Protein AF-A0A0J8B276-F1 (afdb_monomer_lite)

InterPro domains:
  IPR012977 SDA1, N-terminal [PF08158] (19-202)
  IPR027312 Sda1 [PTHR12730] (21-207)

Foldseek 3Di:
DVVVVVVVVVVVVVVVVVVVVVVVPDPDDDPCVVVVVVVVVVVVVVVVVVVVVVVVPPPPPCDVLNVDPDLQVVLVVLVVCLVVDPDDPVVSLVSLQSSLQNCQNVVYDDLVNLVVLLVQCAPPHPPNLSSLVSVLSNAAQPDDLVSCLVSLVSLCVRQVDPPHDPVSVLSSLLSSVSNCVHPVVN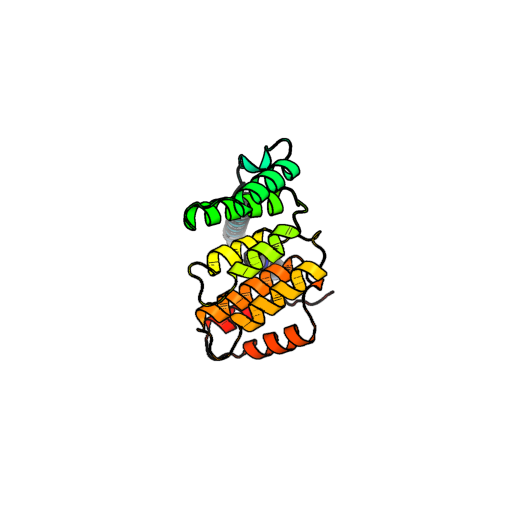DDPVNVVVLLVQCPPPDPSSNVSNVPDPDPDDD

Sequence (219 aa):
ADEEGGEKLGQSIRMAMKMIRENACGANVSSKKKKRERAIERAKEKLKKAEKKQELGPKIEQGPISMIYDPQTFAERLFSKLRTTKEAFSVRQLMMNVISRLVNEHCLFLLNLYPFLQRYLQAHVKNVTTIMSFLVQSCHSKIPPDVLEPIVKAIADQFVNDRSRPEAMAVGINSIRAICARQPLCMNATLLHDLSQYKDHRDKSVRAYLVSQTPISNV

pLDDT: mean 77.57, std 17.82, range [30.45, 95.38]

Radius of gyration: 24.46 Å; chains: 1; bounding box: 32×48×73 Å

Secondary structure (DSSP, 8-state):
-HHHHHHHHHHHHHHHHHHHHHGGGSS--TTTHHHHHHHHHHHHHHHHHHHHHHHTS------GGGG-S-HHHHHHHHHHHHHH--S-HHHHHHHHHHHHHHHHHHT---TTHHHHHHTT--TTSTTHHHHHHHHHHH--TTS-HHHHHHHHHHHHHHHSSTTS-HHHHHHHHHHHHHHHTT-GGG--HHHHHHHHHGGG-SSHHHHHHHH--------

Organism: Beta vulgaris subsp. vulgaris (NCBI:txid3555)

Structure (mmCIF, N/CA/C/O backbone):
data_AF-A0A0J8B276-F1
#
_entry.id   AF-A0A0J8B276-F1
#
loop_
_atom_site.group_PDB
_atom_site.id
_atom_site.type_symbol
_atom_site.label_atom_id
_atom_site.label_alt_id
_atom_site.label_comp_id
_atom_site.label_asym_id
_atom_site.label_entity_id
_atom_site.label_seq_id
_atom_site.pdbx_PDB_ins_code
_atom_site.Cartn_x
_atom_site.Cartn_y
_atom_site.Cartn_z
_atom_site.occupancy
_atom_site.B_iso_or_equiv
_atom_site.auth_seq_id
_atom_site.auth_comp_id
_atom_site.auth_asym_id
_atom_site.auth_atom_id
_atom_site.pdbx_PDB_model_num
ATOM 1 N N . ALA A 1 1 ? -1.269 -7.792 18.242 1.00 39.03 1 ALA A N 1
ATOM 2 C CA . ALA A 1 1 ? -0.635 -8.732 19.192 1.00 39.03 1 ALA A CA 1
ATOM 3 C C . ALA A 1 1 ? -1.084 -8.491 20.637 1.00 39.03 1 ALA A C 1
ATOM 5 O O . ALA A 1 1 ? -0.947 -9.396 21.449 1.00 39.03 1 ALA A O 1
ATOM 6 N N . ASP A 1 2 ? -1.662 -7.325 20.954 1.00 35.56 2 ASP A N 1
ATOM 7 C CA . ASP A 1 2 ? -1.991 -6.950 22.336 1.00 35.56 2 ASP A CA 1
ATOM 8 C C . ASP A 1 2 ? -3.420 -7.328 22.784 1.00 35.56 2 ASP A C 1
ATOM 10 O O . ASP A 1 2 ? -3.666 -7.449 23.982 1.00 35.56 2 ASP A O 1
ATOM 14 N N . GLU A 1 3 ? -4.345 -7.609 21.856 1.00 37.84 3 GLU A N 1
ATOM 15 C CA . GLU A 1 3 ? -5.717 -8.042 22.193 1.00 37.84 3 GLU A CA 1
ATOM 16 C C . GLU A 1 3 ? -5.796 -9.515 22.635 1.00 37.84 3 GLU A C 1
ATOM 18 O O . GLU A 1 3 ? -6.404 -9.811 23.662 1.00 37.84 3 GLU A O 1
ATOM 23 N N . GLU A 1 4 ? -5.078 -10.432 21.971 1.00 37.47 4 GLU A N 1
ATOM 24 C CA . GLU A 1 4 ? -4.977 -11.834 22.424 1.00 37.47 4 GLU A CA 1
ATOM 25 C C . GLU A 1 4 ? -4.283 -11.959 23.790 1.00 37.47 4 GLU A C 1
ATOM 27 O O . GLU A 1 4 ? -4.584 -12.862 24.575 1.00 37.47 4 GLU A O 1
ATOM 32 N N . GLY A 1 5 ? -3.346 -11.053 24.090 1.00 37.50 5 GLY A N 1
ATOM 33 C CA . GLY A 1 5 ? -2.715 -10.959 25.405 1.00 37.50 5 GLY A CA 1
ATOM 34 C C . GLY A 1 5 ? -3.715 -10.544 26.487 1.00 37.50 5 GLY A C 1
ATOM 35 O O . GLY A 1 5 ? -3.685 -11.098 27.586 1.00 37.50 5 GLY A O 1
ATOM 36 N N . GLY A 1 6 ? -4.633 -9.630 26.156 1.00 38.91 6 GLY A N 1
ATOM 37 C CA . GLY A 1 6 ? -5.720 -9.180 27.027 1.00 38.91 6 GLY A CA 1
ATOM 38 C C . GLY A 1 6 ? -6.761 -10.266 27.303 1.00 38.91 6 GLY A C 1
ATOM 39 O O . GLY A 1 6 ? -7.127 -10.480 28.459 1.00 38.91 6 GLY A O 1
ATOM 40 N N . GLU A 1 7 ? -7.179 -11.019 26.282 1.00 44.97 7 GLU A N 1
ATOM 41 C CA . GLU A 1 7 ? -8.128 -12.129 26.452 1.00 44.97 7 GLU A CA 1
ATOM 42 C C . GLU A 1 7 ? -7.526 -13.306 27.225 1.00 44.97 7 GLU A C 1
ATOM 44 O O . GLU A 1 7 ? -8.165 -13.828 28.144 1.00 44.97 7 GLU A O 1
ATOM 49 N N . LYS A 1 8 ? -6.273 -13.689 26.937 1.00 45.97 8 LYS A N 1
ATOM 50 C CA . LYS A 1 8 ? -5.562 -14.737 27.694 1.00 45.97 8 LYS A CA 1
ATOM 51 C C . LYS A 1 8 ? -5.338 -14.328 29.150 1.00 45.97 8 LYS A C 1
ATOM 53 O O . LYS A 1 8 ? -5.489 -15.152 30.056 1.00 45.97 8 LYS A O 1
ATOM 58 N N . LEU A 1 9 ? -5.034 -13.053 29.400 1.00 44.31 9 LEU A N 1
ATOM 59 C CA . LEU A 1 9 ? -4.916 -12.508 30.751 1.00 44.31 9 LEU A CA 1
ATOM 60 C C . LEU A 1 9 ? -6.278 -12.505 31.466 1.00 44.31 9 LEU A C 1
ATOM 62 O O . LEU A 1 9 ? -6.363 -12.947 32.611 1.00 44.31 9 LEU A O 1
ATOM 66 N N . GLY A 1 10 ? -7.354 -12.103 30.784 1.00 50.53 10 GLY A N 1
ATOM 67 C CA . GLY A 1 10 ? -8.723 -12.112 31.307 1.00 50.53 10 GLY A CA 1
ATOM 68 C C . GLY A 1 10 ? -9.247 -13.515 31.635 1.00 50.53 10 GLY A C 1
ATOM 69 O O . GLY A 1 10 ? -9.867 -13.716 32.684 1.00 50.53 10 GLY A O 1
ATOM 70 N N . GLN A 1 11 ? -8.946 -14.511 30.796 1.00 53.59 11 GLN A N 1
ATOM 71 C CA . GLN A 1 11 ? -9.268 -15.920 31.047 1.00 53.59 11 GLN A CA 1
ATOM 72 C C . GLN A 1 11 ? -8.475 -16.483 32.233 1.00 53.59 11 GLN A C 1
ATOM 74 O O . GLN A 1 11 ? -9.053 -17.139 33.103 1.00 53.59 11 GLN A O 1
ATOM 79 N N . SER A 1 12 ? -7.182 -16.159 32.328 1.00 51.91 12 SER A N 1
ATOM 80 C CA . SER A 1 12 ? -6.324 -16.556 33.452 1.00 51.91 12 SER A CA 1
ATOM 81 C C . SER A 1 12 ? -6.794 -15.942 34.780 1.00 51.91 12 SER A C 1
ATOM 83 O O . SER A 1 12 ? -6.849 -16.615 35.811 1.00 51.91 12 SER A O 1
ATOM 85 N N . ILE A 1 13 ? -7.259 -14.688 34.755 1.00 56.97 13 ILE A N 1
ATOM 86 C CA . ILE A 1 13 ? -7.834 -14.002 35.920 1.00 56.97 13 ILE A CA 1
ATOM 87 C C . ILE A 1 13 ? -9.184 -14.607 36.326 1.00 56.97 13 ILE A C 1
ATOM 89 O O . ILE A 1 13 ? -9.424 -14.799 37.520 1.00 56.97 13 ILE A O 1
ATOM 93 N N . ARG A 1 14 ? -10.056 -14.961 35.368 1.00 59.00 14 ARG A N 1
ATOM 94 C CA . ARG A 1 14 ? -11.319 -15.667 35.659 1.00 59.00 14 ARG A CA 1
ATOM 95 C C . ARG A 1 14 ? -11.073 -17.046 36.263 1.00 59.00 14 ARG A C 1
ATOM 97 O O . ARG A 1 14 ? -11.740 -17.392 37.237 1.00 59.00 14 ARG A O 1
ATOM 104 N N . MET A 1 15 ? -10.107 -17.807 35.743 1.00 58.62 15 MET A N 1
ATOM 105 C CA . MET A 1 15 ? -9.702 -19.093 36.325 1.00 58.62 15 MET A CA 1
ATOM 106 C C . MET A 1 15 ? -9.150 -18.927 37.742 1.00 58.62 15 MET A C 1
ATOM 108 O O . MET A 1 15 ? -9.563 -19.654 38.643 1.00 58.62 15 MET A O 1
ATOM 112 N N . ALA A 1 16 ? -8.289 -17.933 37.974 1.00 59.34 16 ALA A N 1
ATOM 113 C CA . ALA A 1 16 ? -7.758 -17.644 39.303 1.00 59.34 16 ALA A CA 1
ATOM 114 C C . ALA A 1 16 ? -8.868 -17.238 40.292 1.00 59.34 16 ALA A C 1
ATOM 116 O O . ALA A 1 16 ? -8.883 -17.706 41.430 1.00 59.34 16 ALA A O 1
ATOM 117 N N . MET A 1 17 ? -9.842 -16.425 39.864 1.00 57.00 17 MET A N 1
ATOM 118 C CA . MET A 1 17 ? -11.016 -16.081 40.679 1.00 57.00 17 MET A CA 1
ATOM 119 C C . MET A 1 17 ? -11.907 -17.295 40.967 1.00 57.00 17 MET A C 1
ATOM 121 O O . MET A 1 17 ? -12.408 -17.419 42.085 1.00 57.00 17 MET A O 1
ATOM 125 N N . LYS A 1 18 ? -12.075 -18.204 39.998 1.00 62.09 18 LYS A N 1
ATOM 126 C CA . LYS A 1 18 ? -12.837 -19.450 40.158 1.00 62.09 18 LYS A CA 1
ATOM 127 C C . LYS A 1 18 ? -12.164 -20.394 41.162 1.00 62.09 18 LYS A C 1
ATOM 129 O O . LYS A 1 18 ? -12.823 -20.806 42.110 1.00 62.09 18 LYS A O 1
ATOM 134 N N . MET A 1 19 ? -10.849 -20.604 41.064 1.00 57.66 19 MET A N 1
ATOM 135 C CA . MET A 1 19 ? -10.081 -21.402 42.036 1.00 57.66 19 MET A CA 1
ATOM 136 C C . MET A 1 19 ? -10.108 -20.811 43.452 1.00 57.66 19 MET A C 1
ATOM 138 O O . MET A 1 19 ? -10.175 -21.538 44.442 1.00 57.66 19 MET A O 1
ATOM 142 N N . ILE A 1 20 ? -10.075 -19.480 43.580 1.00 59.09 20 ILE A N 1
ATOM 143 C CA . ILE A 1 20 ? -10.194 -18.803 44.882 1.00 59.09 20 ILE A CA 1
ATOM 144 C C . ILE A 1 20 ? -11.587 -19.016 45.495 1.00 59.09 20 ILE A C 1
ATOM 146 O O . ILE A 1 20 ? -11.704 -19.093 46.722 1.00 59.09 20 ILE A O 1
ATOM 150 N N . ARG A 1 21 ? -12.626 -19.107 44.655 1.00 53.75 21 ARG A N 1
ATOM 151 C CA . ARG A 1 21 ? -14.012 -19.364 45.061 1.00 53.75 21 ARG A CA 1
ATOM 152 C C . ARG A 1 21 ? -14.222 -20.823 45.468 1.00 53.75 21 ARG A C 1
ATOM 154 O O . ARG A 1 21 ? -14.838 -21.066 46.495 1.00 53.75 21 ARG A O 1
ATOM 161 N N . GLU A 1 22 ? -13.657 -21.765 44.719 1.00 53.38 22 GLU A N 1
ATOM 162 C CA . GLU A 1 22 ? -13.730 -23.207 45.003 1.00 53.38 22 GLU A CA 1
ATOM 163 C C . GLU A 1 22 ? -12.979 -23.569 46.297 1.00 53.38 22 GLU A C 1
ATOM 165 O O . GLU A 1 22 ? -13.506 -24.279 47.151 1.00 53.38 22 GLU A O 1
ATOM 170 N N . ASN A 1 23 ? -11.818 -22.955 46.543 1.00 52.88 23 ASN A N 1
ATOM 171 C CA . ASN A 1 23 ?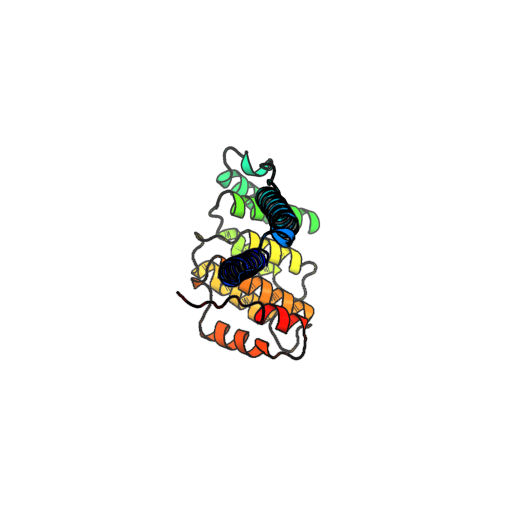 -11.067 -23.129 47.793 1.00 52.88 23 ASN A CA 1
ATOM 172 C C . ASN A 1 23 ? -11.677 -22.402 49.012 1.00 52.88 23 ASN A C 1
ATOM 174 O O . ASN A 1 23 ? -11.105 -22.451 50.103 1.00 52.88 23 ASN A O 1
ATOM 178 N N . ALA A 1 24 ? -12.813 -21.707 48.864 1.00 50.56 24 ALA A N 1
ATOM 179 C CA . ALA A 1 24 ? -13.527 -21.076 49.977 1.00 50.56 24 ALA A CA 1
ATOM 180 C C . ALA A 1 24 ? -14.448 -22.046 50.746 1.00 50.56 24 ALA A C 1
ATOM 182 O O . ALA A 1 24 ? -14.869 -21.704 51.848 1.00 50.56 24 ALA A O 1
ATOM 183 N N . CYS A 1 25 ? -14.709 -23.247 50.215 1.00 47.38 25 CYS A N 1
ATOM 184 C CA . CYS A 1 25 ? -15.529 -24.278 50.868 1.00 47.38 25 CYS A CA 1
ATOM 185 C C . CYS A 1 25 ? -14.743 -25.216 51.811 1.00 47.38 25 CYS A C 1
ATOM 187 O O . CYS A 1 25 ? -15.338 -26.102 52.416 1.00 47.38 25 CYS A O 1
ATOM 189 N N . GLY A 1 26 ? -13.426 -25.027 51.975 1.00 43.22 26 GLY A N 1
ATOM 190 C CA . GLY A 1 26 ? -12.587 -25.802 52.901 1.00 43.22 26 GLY A CA 1
ATOM 191 C C . GLY A 1 26 ? -12.382 -25.094 54.247 1.00 43.22 26 GLY A C 1
ATOM 192 O O . GLY A 1 26 ? -11.860 -23.981 54.306 1.00 43.22 26 GLY A O 1
ATOM 193 N N . ALA A 1 27 ? -12.771 -25.755 55.334 1.00 47.25 27 ALA A N 1
ATOM 194 C CA . ALA A 1 27 ? -13.028 -25.221 56.674 1.00 47.25 27 ALA A CA 1
ATOM 195 C C . ALA A 1 27 ? -11.821 -24.715 57.516 1.00 47.25 27 ALA A C 1
ATOM 197 O O . ALA A 1 27 ? -11.756 -25.015 58.698 1.00 47.25 27 ALA A O 1
ATOM 198 N N . ASN A 1 28 ? -10.878 -23.917 56.983 1.00 49.69 28 ASN A N 1
ATOM 199 C CA . ASN A 1 28 ? -9.765 -23.338 57.779 1.00 49.69 28 ASN A CA 1
ATOM 200 C C . ASN A 1 28 ? -9.333 -21.920 57.317 1.00 49.69 28 ASN A C 1
ATOM 202 O O . ASN A 1 28 ? -8.229 -21.712 56.806 1.00 49.69 28 ASN A O 1
ATOM 206 N N . VAL A 1 29 ? -10.216 -20.919 57.466 1.00 52.16 29 VAL A N 1
ATOM 207 C CA . VAL A 1 29 ? -10.155 -19.644 56.705 1.00 52.16 29 VAL A CA 1
ATOM 208 C C . VAL A 1 29 ? -9.704 -18.398 57.505 1.00 52.16 29 VAL A C 1
ATOM 210 O O . VAL A 1 29 ? -9.556 -17.331 56.914 1.00 52.16 29 VAL A O 1
ATOM 213 N N . SER A 1 30 ? -9.412 -18.453 58.811 1.00 48.06 30 SER A N 1
ATOM 214 C CA . SER A 1 30 ? -9.169 -17.204 59.574 1.00 48.06 30 SER A CA 1
ATOM 215 C C . SER A 1 30 ? -7.785 -16.562 59.336 1.00 48.06 30 SER A C 1
ATOM 217 O O . SER A 1 30 ? -7.708 -15.363 59.066 1.00 48.06 30 SER A O 1
ATOM 219 N N . SER A 1 31 ? -6.686 -17.329 59.335 1.00 49.97 31 SER A N 1
ATOM 220 C CA . SER A 1 31 ? -5.318 -16.775 59.227 1.00 49.97 31 SER A CA 1
ATOM 221 C C . SER A 1 31 ? -4.870 -16.470 57.787 1.00 49.97 31 SER A C 1
ATOM 223 O O . SER A 1 31 ? -4.053 -15.578 57.549 1.00 49.97 31 SER A O 1
ATOM 225 N N . LYS A 1 32 ? -5.445 -17.158 56.790 1.00 55.53 32 LYS A N 1
ATOM 226 C CA . LYS A 1 32 ? -5.115 -16.989 55.360 1.00 55.53 32 LYS A CA 1
ATOM 227 C C . LYS A 1 32 ? -5.925 -15.881 54.664 1.00 55.53 32 LYS A C 1
ATOM 229 O O . LYS A 1 32 ? -5.563 -15.476 53.557 1.00 55.53 32 LYS A O 1
ATOM 234 N N . LYS A 1 33 ? -6.964 -15.332 55.312 1.00 57.59 33 LYS A N 1
ATOM 235 C CA . LYS A 1 33 ? -7.838 -14.269 54.770 1.00 57.59 33 LYS A CA 1
ATOM 236 C C . LYS A 1 33 ? -7.069 -12.980 54.453 1.00 57.59 33 LYS A C 1
ATOM 238 O O . LYS A 1 33 ? -7.154 -12.481 53.335 1.00 57.59 33 LYS A O 1
ATOM 243 N N . LYS A 1 34 ? -6.218 -12.516 55.378 1.00 60.28 34 LYS A N 1
ATOM 244 C CA . LYS A 1 34 ? -5.448 -11.261 55.242 1.00 60.28 34 LYS A CA 1
ATOM 245 C C . LYS A 1 34 ? -4.384 -11.317 54.135 1.00 60.28 34 LYS A C 1
ATOM 247 O O . LYS A 1 34 ? -4.126 -10.323 53.461 1.00 60.28 34 LYS A O 1
ATOM 252 N N . LYS A 1 35 ? -3.773 -12.488 53.904 1.00 63.12 35 LYS A N 1
ATOM 253 C CA . LYS A 1 35 ? -2.805 -12.698 52.807 1.00 63.12 35 LYS A CA 1
ATOM 254 C C . LYS A 1 35 ? -3.505 -12.765 51.443 1.00 63.12 35 LYS A C 1
ATOM 256 O O . LYS A 1 35 ? -2.972 -12.250 50.464 1.00 63.12 35 LYS A O 1
ATOM 261 N N . ARG A 1 36 ? -4.711 -13.347 51.393 1.00 60.16 36 ARG A N 1
ATOM 262 C CA . ARG A 1 36 ? -5.549 -13.440 50.185 1.00 60.16 36 ARG A CA 1
ATOM 263 C C . ARG A 1 36 ? -6.099 -12.081 49.758 1.00 60.16 36 ARG A C 1
ATOM 265 O O . ARG A 1 36 ? -6.060 -11.756 48.579 1.00 60.16 36 ARG A O 1
ATOM 272 N N . GLU A 1 37 ? -6.540 -11.274 50.714 1.00 70.06 37 GLU A N 1
ATOM 273 C CA . GLU A 1 37 ? -7.047 -9.920 50.474 1.00 70.06 37 GLU A CA 1
ATOM 274 C C . GLU A 1 37 ? -5.971 -9.011 49.861 1.00 70.06 37 GLU A C 1
ATOM 276 O O . GLU A 1 37 ? -6.189 -8.433 48.799 1.00 70.06 37 GLU A O 1
ATOM 281 N N . ARG A 1 38 ? -4.750 -9.034 50.414 1.00 73.31 38 ARG A N 1
ATOM 282 C CA . ARG A 1 38 ? -3.586 -8.328 49.845 1.00 73.31 38 ARG A CA 1
ATOM 283 C C . ARG A 1 38 ? -3.196 -8.819 48.444 1.00 73.31 38 ARG A C 1
ATOM 285 O O . ARG A 1 38 ? -2.707 -8.037 47.633 1.00 73.31 38 ARG A O 1
ATOM 292 N N . ALA A 1 39 ? -3.373 -10.108 48.143 1.00 71.25 39 ALA A N 1
ATOM 293 C CA . ALA A 1 39 ? -3.094 -10.652 46.811 1.00 71.25 39 ALA A CA 1
ATOM 294 C C . ALA A 1 39 ? -4.141 -10.206 45.774 1.00 71.25 39 ALA A C 1
ATOM 296 O O . ALA A 1 39 ? -3.778 -9.862 44.650 1.00 71.25 39 ALA A O 1
ATOM 297 N N . ILE A 1 40 ? -5.419 -10.153 46.167 1.00 71.94 40 ILE A N 1
ATOM 298 C CA . ILE A 1 40 ? -6.520 -9.653 45.331 1.00 71.94 40 ILE A CA 1
ATOM 299 C C . ILE A 1 40 ? -6.356 -8.153 45.063 1.00 71.94 40 ILE A C 1
ATOM 301 O O . ILE A 1 40 ? -6.536 -7.712 43.932 1.00 71.94 40 ILE A O 1
ATOM 305 N N . GLU A 1 41 ? -5.973 -7.374 46.073 1.00 77.25 41 GLU A N 1
ATOM 306 C CA . GLU A 1 41 ? -5.729 -5.935 45.940 1.00 77.25 41 GLU A CA 1
ATOM 307 C C . GLU A 1 41 ? -4.576 -5.644 44.965 1.00 77.25 41 GLU A C 1
ATOM 309 O O . GLU A 1 41 ? -4.750 -4.897 44.001 1.00 77.25 41 GLU A O 1
ATOM 314 N N . ARG A 1 42 ? -3.447 -6.354 45.102 1.00 78.69 42 ARG A N 1
ATOM 315 C CA . ARG A 1 42 ? -2.316 -6.264 44.161 1.00 78.69 42 ARG A CA 1
ATOM 316 C C . ARG A 1 42 ? -2.684 -6.692 42.737 1.00 78.69 42 ARG A C 1
ATOM 318 O O . ARG A 1 42 ? -2.167 -6.121 41.779 1.00 78.69 42 ARG A O 1
ATOM 325 N N . ALA A 1 43 ? -3.549 -7.695 42.575 1.00 74.00 43 ALA A N 1
ATOM 326 C CA . ALA A 1 43 ? -4.030 -8.121 41.259 1.00 74.00 43 ALA A CA 1
ATOM 327 C C . ALA A 1 43 ? -4.942 -7.061 40.614 1.00 74.00 43 ALA A C 1
ATOM 329 O O . ALA A 1 43 ? -4.781 -6.758 39.433 1.00 74.00 43 ALA A O 1
ATOM 330 N N . LYS A 1 44 ? -5.831 -6.431 41.396 1.00 77.31 44 LYS A N 1
ATOM 331 C CA . LYS A 1 44 ? -6.688 -5.321 40.942 1.00 77.31 44 LYS A CA 1
ATOM 332 C C . LYS A 1 44 ? -5.883 -4.082 40.550 1.00 77.31 44 LYS A C 1
ATOM 334 O O . LYS A 1 44 ? -6.196 -3.447 39.549 1.00 77.31 44 LYS A O 1
ATOM 339 N N . GLU A 1 45 ? -4.832 -3.740 41.292 1.00 80.25 45 GLU A N 1
ATOM 340 C CA . GLU A 1 45 ? -3.950 -2.622 40.930 1.00 80.25 45 GLU A CA 1
ATOM 341 C C . GLU A 1 45 ? -3.171 -2.880 39.639 1.00 80.25 45 GLU A C 1
ATOM 343 O O . GLU A 1 45 ? -2.996 -1.967 38.831 1.00 80.25 45 GLU A O 1
ATOM 348 N N . LYS A 1 46 ? -2.707 -4.117 39.423 1.00 80.06 46 LYS A N 1
ATOM 349 C CA . LYS A 1 46 ? -2.040 -4.505 38.173 1.00 80.06 46 LYS A CA 1
ATOM 350 C C . LYS A 1 46 ? -2.992 -4.439 36.979 1.00 80.06 46 LYS A C 1
ATOM 352 O O . LYS A 1 46 ? -2.572 -3.956 35.934 1.00 80.06 46 LYS A O 1
ATOM 357 N N . LEU A 1 47 ? -4.253 -4.842 37.155 1.00 73.50 47 LEU A N 1
ATOM 358 C CA . LEU A 1 47 ? -5.308 -4.696 36.146 1.00 73.50 47 LEU A CA 1
ATOM 359 C C . LEU A 1 47 ? -5.569 -3.231 35.805 1.00 73.50 47 LEU A C 1
ATOM 361 O O . LEU A 1 47 ? -5.423 -2.855 34.652 1.00 73.50 47 LEU A O 1
ATOM 365 N N . LYS A 1 48 ? -5.792 -2.377 36.810 1.00 77.75 48 LYS A N 1
ATOM 366 C CA . LYS A 1 48 ? -5.981 -0.932 36.595 1.00 77.75 48 LYS A CA 1
ATOM 367 C C . LYS A 1 48 ? -4.782 -0.268 35.912 1.00 77.75 48 LYS A C 1
ATOM 369 O O . LYS A 1 48 ? -4.949 0.677 35.151 1.00 77.75 48 LYS A O 1
ATOM 374 N N . LYS A 1 49 ? -3.556 -0.728 36.188 1.00 76.88 49 LYS A N 1
ATOM 375 C CA . LYS A 1 49 ? -2.340 -0.242 35.511 1.00 76.88 49 LYS A CA 1
ATOM 376 C C . LYS A 1 49 ? -2.230 -0.750 34.071 1.00 76.88 49 LYS A C 1
ATOM 378 O O . LYS A 1 49 ? -1.699 -0.023 33.239 1.00 76.88 49 LYS A O 1
ATOM 383 N N . ALA A 1 50 ? -2.693 -1.965 33.784 1.00 71.94 50 ALA A N 1
ATOM 384 C CA . ALA A 1 50 ? -2.739 -2.517 32.432 1.00 71.94 50 ALA A CA 1
ATOM 385 C C . ALA A 1 50 ? -3.827 -1.834 31.588 1.00 71.94 50 ALA A C 1
ATOM 387 O O . ALA A 1 50 ? -3.524 -1.381 30.493 1.00 71.94 50 ALA A O 1
ATOM 388 N N . GLU A 1 51 ? -5.029 -1.649 32.140 1.00 68.00 51 GLU A N 1
ATOM 389 C CA . GLU A 1 51 ? -6.136 -0.905 31.521 1.00 68.00 51 GLU A CA 1
ATOM 390 C C . GLU A 1 51 ? -5.736 0.546 31.243 1.00 68.00 51 GLU A C 1
ATOM 392 O O . GLU A 1 51 ? -5.855 1.002 30.114 1.00 68.00 51 GLU A O 1
ATOM 397 N N . LYS A 1 52 ? -5.121 1.244 32.213 1.00 65.00 52 LYS A N 1
ATOM 398 C CA . LYS A 1 52 ? -4.582 2.594 31.975 1.00 65.00 52 LYS A CA 1
ATOM 399 C C . LYS A 1 52 ? -3.515 2.621 30.886 1.00 65.00 52 LYS A C 1
ATOM 401 O O . LYS A 1 52 ? -3.471 3.573 30.123 1.00 65.00 52 LYS A O 1
ATOM 406 N N . LYS A 1 53 ? -2.647 1.607 30.797 1.00 62.06 53 LYS A N 1
ATOM 407 C CA . LYS A 1 53 ? -1.660 1.500 29.706 1.00 62.06 53 LYS A CA 1
ATOM 408 C C . LYS A 1 53 ? -2.308 1.219 28.347 1.00 62.06 53 LYS A C 1
ATOM 410 O O . LYS A 1 53 ? -1.728 1.597 27.340 1.00 62.06 53 LYS A O 1
ATOM 415 N N . GLN A 1 54 ? -3.474 0.579 28.328 1.00 59.03 54 GLN A N 1
ATOM 416 C CA . GLN A 1 54 ? -4.244 0.284 27.121 1.00 59.03 54 GLN A CA 1
ATOM 417 C C . GLN A 1 54 ? -5.059 1.507 26.661 1.00 59.03 54 GLN A C 1
ATOM 419 O O . GLN A 1 54 ? -5.085 1.809 25.473 1.00 59.03 54 GLN A O 1
ATOM 424 N N . GLU A 1 55 ? -5.627 2.276 27.597 1.00 55.50 55 GLU A N 1
ATOM 425 C CA . GLU A 1 55 ? -6.243 3.591 27.343 1.00 55.50 55 GLU A CA 1
ATOM 426 C C . GLU A 1 55 ? -5.207 4.660 26.949 1.00 55.50 55 GLU A C 1
ATOM 428 O O . GLU A 1 55 ? -5.513 5.590 26.206 1.00 55.50 55 GLU A O 1
ATOM 433 N N . LEU A 1 56 ? -3.964 4.511 27.419 1.00 52.81 56 LEU A N 1
ATOM 434 C CA . LEU A 1 56 ? -2.780 5.269 27.001 1.00 52.81 56 LEU A CA 1
ATOM 435 C C . LEU A 1 56 ? -2.070 4.615 25.802 1.00 52.81 56 LEU A C 1
ATOM 437 O O . LEU A 1 56 ? -0.855 4.766 25.645 1.00 52.81 56 LEU A O 1
ATOM 441 N N . GLY A 1 57 ? -2.803 3.918 24.925 1.00 53.06 57 GLY A N 1
ATOM 442 C CA . GLY A 1 57 ? -2.358 3.790 23.536 1.00 53.06 57 GLY A CA 1
ATOM 443 C C . GLY A 1 57 ? -2.000 5.186 23.004 1.00 53.06 57 GLY A C 1
ATOM 444 O O . GLY A 1 57 ? -2.565 6.170 23.494 1.00 53.06 57 GLY A O 1
ATOM 445 N N . PRO A 1 58 ? -1.029 5.328 22.082 1.00 50.00 58 PRO A N 1
ATOM 446 C CA . PRO A 1 58 ? -0.568 6.642 21.659 1.00 50.00 58 PRO A CA 1
ATOM 447 C C . PRO A 1 58 ? -1.779 7.451 21.197 1.00 50.00 58 PRO A C 1
ATOM 449 O O . PRO A 1 58 ? -2.367 7.152 20.159 1.00 50.00 58 PRO A O 1
ATOM 452 N N . LYS A 1 59 ? -2.171 8.458 21.992 1.00 47.72 59 LYS A N 1
ATOM 453 C CA . LYS A 1 59 ? -3.045 9.527 21.525 1.00 47.72 59 LYS A CA 1
ATOM 454 C C . LYS A 1 59 ? -2.282 10.121 20.362 1.00 47.72 59 LYS A C 1
ATOM 456 O O . LYS A 1 59 ? -1.282 10.803 20.569 1.00 47.72 59 LYS A O 1
ATOM 461 N N . ILE A 1 60 ? -2.692 9.767 19.152 1.00 55.94 60 ILE A N 1
ATOM 462 C CA . ILE A 1 60 ? -2.229 10.434 17.952 1.00 55.94 60 ILE A CA 1
ATOM 463 C C . ILE A 1 60 ? -2.721 11.860 18.150 1.00 55.94 60 ILE A C 1
ATOM 465 O O . ILE A 1 60 ? -3.909 12.135 17.997 1.00 55.94 60 ILE A O 1
ATOM 469 N N . GLU A 1 61 ? -1.837 12.732 18.634 1.00 55.53 61 GLU A N 1
ATOM 470 C CA . GLU A 1 61 ? -2.041 14.171 18.590 1.00 55.53 61 GLU A CA 1
ATOM 471 C C . GLU A 1 61 ? -2.528 14.452 17.178 1.00 55.53 61 GLU A C 1
ATOM 473 O O . GLU A 1 61 ? -1.842 14.080 16.221 1.00 55.53 61 GLU A O 1
ATOM 478 N N . GLN A 1 62 ? -3.760 14.948 17.053 1.00 55.97 62 GLN A N 1
ATOM 479 C CA . GLN A 1 62 ? -4.399 15.167 15.764 1.00 55.97 62 GLN A CA 1
ATOM 480 C C . GLN A 1 62 ? -3.445 16.003 14.915 1.00 55.97 62 GLN A C 1
ATOM 482 O O . GLN A 1 62 ? -3.248 17.194 15.148 1.00 55.97 62 GLN A O 1
ATOM 487 N N . GLY A 1 63 ? -2.743 15.333 13.999 1.00 71.69 63 GLY A N 1
ATOM 488 C CA . GLY A 1 63 ? -1.633 15.947 13.292 1.00 71.69 63 GLY A CA 1
ATOM 489 C C . GLY A 1 63 ? -2.161 17.061 12.391 1.00 71.69 63 GLY A C 1
ATOM 490 O O . GLY A 1 63 ? -3.333 17.015 12.008 1.00 71.69 63 GLY A O 1
ATOM 491 N N . PRO A 1 64 ? -1.319 18.014 11.953 1.00 77.44 64 PRO A N 1
ATOM 492 C CA . PRO A 1 64 ? -1.732 19.082 11.036 1.00 77.44 64 PRO A CA 1
ATOM 493 C C . PRO A 1 64 ? -2.483 18.589 9.787 1.00 77.44 64 PRO A C 1
ATOM 495 O O . PRO A 1 64 ? -3.324 19.296 9.247 1.00 77.44 64 PRO A O 1
ATOM 498 N N . ILE A 1 65 ? -2.223 17.346 9.369 1.00 82.75 65 ILE A N 1
ATOM 499 C CA . ILE A 1 65 ? -2.904 16.641 8.274 1.00 82.75 65 ILE A CA 1
ATOM 500 C C . ILE A 1 65 ? -4.422 16.512 8.510 1.00 82.75 65 ILE A C 1
ATOM 502 O O . ILE A 1 65 ? -5.190 16.616 7.558 1.00 82.75 65 ILE A O 1
ATOM 506 N N . SER A 1 66 ? -4.864 16.314 9.753 1.00 84.31 66 SER A N 1
ATOM 507 C CA . SER A 1 66 ? -6.287 16.179 10.109 1.00 84.31 66 SER A CA 1
ATOM 508 C C . SER A 1 66 ? -7.048 17.511 10.076 1.00 84.31 66 SER A C 1
ATOM 510 O O . SER A 1 66 ? -8.251 17.522 9.849 1.00 84.31 66 SER A O 1
ATOM 512 N N . MET A 1 67 ? -6.349 18.642 10.229 1.00 87.12 67 MET A N 1
ATOM 513 C CA . MET A 1 67 ? -6.941 19.986 10.307 1.00 87.12 67 MET A CA 1
ATOM 514 C C . MET A 1 67 ? -7.067 20.686 8.942 1.00 87.12 67 MET A C 1
ATOM 516 O O . MET A 1 67 ? -7.308 21.891 8.872 1.00 87.12 67 MET A O 1
ATOM 520 N N . ILE A 1 68 ? -6.864 19.963 7.839 1.00 88.50 68 ILE A N 1
ATOM 521 C CA . ILE A 1 68 ? -6.941 20.533 6.491 1.00 88.50 68 ILE A CA 1
ATOM 522 C C . ILE A 1 68 ? -8.408 20.756 6.108 1.00 88.50 68 ILE A C 1
ATOM 524 O O . ILE A 1 68 ? -9.207 19.828 6.133 1.00 88.50 68 ILE A O 1
ATOM 528 N N . TYR A 1 69 ? -8.736 21.990 5.712 1.00 87.44 69 TYR A N 1
ATOM 529 C CA . TYR A 1 69 ? -10.098 22.428 5.376 1.00 87.44 69 TYR A CA 1
ATOM 530 C C . TYR A 1 69 ? -10.685 21.745 4.124 1.00 87.44 69 TYR A C 1
ATOM 532 O O . TYR A 1 69 ? -11.877 21.460 4.088 1.00 87.44 69 TYR A O 1
ATOM 540 N N . ASP A 1 70 ? -9.850 21.445 3.120 1.00 92.81 70 ASP A N 1
ATOM 541 C CA . ASP A 1 70 ? -10.231 20.687 1.916 1.00 92.81 70 ASP A CA 1
ATOM 542 C C . ASP A 1 70 ? -9.133 19.664 1.551 1.00 92.81 70 ASP A C 1
ATOM 544 O O . ASP A 1 70 ? -8.198 19.972 0.796 1.00 92.81 70 ASP A O 1
ATOM 548 N N . PRO A 1 71 ? -9.190 18.449 2.129 1.00 92.25 71 PRO A N 1
ATOM 549 C CA . PRO A 1 71 ? -8.153 17.440 1.944 1.00 92.25 71 PRO A CA 1
ATOM 550 C C . PRO A 1 71 ? -8.172 16.821 0.539 1.00 92.25 71 PRO A C 1
ATOM 552 O O . PRO A 1 71 ? -7.109 16.448 0.035 1.00 92.25 71 PRO A O 1
ATOM 555 N N . GLN A 1 72 ? -9.337 16.750 -0.118 1.00 93.31 72 GLN A N 1
ATOM 556 C CA . GLN A 1 72 ? -9.484 16.139 -1.443 1.00 93.31 72 GLN A CA 1
ATOM 557 C C . GLN A 1 72 ? -8.798 17.001 -2.506 1.00 93.31 72 GLN A C 1
ATOM 559 O O . GLN A 1 72 ? -7.873 16.534 -3.177 1.00 93.31 72 GLN A O 1
ATOM 564 N N . THR A 1 73 ? -9.170 18.282 -2.608 1.00 94.31 73 THR A N 1
ATOM 565 C CA . THR A 1 73 ? -8.565 19.196 -3.589 1.00 94.31 73 THR A CA 1
ATOM 566 C C . THR A 1 73 ? -7.073 19.373 -3.323 1.00 94.31 73 THR A C 1
ATOM 568 O O . THR A 1 73 ? -6.264 19.458 -4.253 1.00 94.31 73 THR A O 1
ATOM 571 N N . PHE A 1 74 ? -6.665 19.400 -2.050 1.00 94.00 74 PHE A N 1
ATOM 572 C CA . PHE A 1 74 ? -5.252 19.464 -1.692 1.00 94.00 74 PHE A CA 1
ATOM 573 C C . PHE A 1 74 ? -4.472 18.248 -2.215 1.00 94.00 74 PHE A C 1
ATOM 575 O O . PHE A 1 74 ? -3.423 18.423 -2.845 1.00 94.00 74 PHE A O 1
ATOM 582 N N . ALA A 1 75 ? -4.993 17.032 -2.017 1.00 94.75 75 ALA A N 1
ATOM 583 C CA . ALA A 1 75 ? -4.370 15.804 -2.502 1.00 94.75 75 ALA A CA 1
ATOM 584 C C . ALA A 1 75 ? -4.281 15.765 -4.038 1.00 94.75 75 ALA A C 1
ATOM 586 O O . ALA A 1 75 ? -3.227 15.428 -4.577 1.00 94.75 75 ALA A O 1
ATOM 587 N N . GLU A 1 76 ? -5.329 16.176 -4.754 1.00 94.75 76 GLU A N 1
ATOM 588 C CA . GLU A 1 76 ? -5.343 16.218 -6.224 1.00 94.75 76 GLU A CA 1
ATOM 589 C C . GLU A 1 76 ? -4.342 17.228 -6.801 1.00 94.75 76 GLU A C 1
ATOM 591 O O . GLU A 1 76 ? -3.601 16.925 -7.747 1.00 94.75 76 GLU A O 1
ATOM 596 N N . ARG A 1 77 ? -4.256 18.425 -6.205 1.00 94.88 77 ARG A N 1
ATOM 597 C CA . ARG A 1 77 ? -3.273 19.446 -6.602 1.00 94.88 77 ARG A CA 1
ATOM 598 C C . ARG A 1 77 ? -1.849 18.983 -6.317 1.00 94.88 77 ARG A C 1
ATOM 600 O O . ARG A 1 77 ? -0.961 19.190 -7.147 1.00 94.88 77 ARG A O 1
ATOM 607 N N . LEU A 1 78 ? -1.621 18.346 -5.169 1.00 94.38 78 LEU A N 1
ATOM 608 C CA . LEU A 1 78 ? -0.316 17.798 -4.808 1.00 94.38 78 LEU A CA 1
ATOM 609 C C . LEU A 1 78 ? 0.082 16.640 -5.733 1.00 94.38 78 LEU A C 1
ATOM 611 O O . LEU A 1 78 ? 1.222 16.591 -6.189 1.00 94.38 78 LEU A O 1
ATOM 615 N N . PHE A 1 79 ? -0.857 15.760 -6.082 1.00 95.38 79 PHE A N 1
ATOM 616 C CA . PHE A 1 79 ? -0.631 14.670 -7.029 1.00 95.38 79 PHE A CA 1
ATOM 617 C C . PHE A 1 79 ? -0.338 15.180 -8.446 1.00 95.38 79 PHE A C 1
ATOM 619 O O . PHE A 1 79 ? 0.564 14.679 -9.119 1.00 95.38 79 PHE A O 1
ATOM 626 N N . SER A 1 80 ? -1.038 16.226 -8.887 1.00 95.25 80 SER A N 1
ATOM 627 C CA . SER A 1 80 ? -0.771 16.875 -10.175 1.00 95.25 80 SER A CA 1
ATOM 628 C C . SER A 1 80 ? 0.649 17.438 -10.231 1.00 95.25 80 SER A C 1
ATOM 630 O O . SER A 1 80 ? 1.371 17.177 -11.192 1.00 95.25 80 SER A O 1
ATOM 632 N N . LYS A 1 81 ? 1.093 18.111 -9.157 1.00 94.69 81 LYS A N 1
ATOM 633 C CA . LYS A 1 81 ? 2.488 18.551 -9.014 1.00 94.69 81 LYS A CA 1
ATOM 634 C C . LYS A 1 81 ? 3.447 17.362 -9.037 1.00 94.69 81 LYS A C 1
ATOM 636 O O . LYS A 1 81 ? 4.398 17.378 -9.807 1.00 94.69 81 LYS A O 1
ATOM 641 N N . LEU A 1 82 ? 3.186 16.307 -8.262 1.00 93.81 82 LEU A N 1
ATOM 642 C CA . LEU A 1 82 ? 4.027 15.105 -8.210 1.00 93.81 82 LEU A CA 1
ATOM 643 C C . LEU A 1 82 ? 4.273 14.497 -9.603 1.00 93.81 82 LEU A C 1
ATOM 645 O O . LEU A 1 82 ? 5.393 14.078 -9.892 1.00 93.81 82 LEU A O 1
ATOM 649 N N . ARG A 1 83 ? 3.257 14.481 -10.476 1.00 91.81 83 ARG A N 1
ATOM 650 C CA . ARG A 1 83 ? 3.377 13.963 -11.849 1.00 91.81 83 ARG A CA 1
ATOM 651 C C . ARG A 1 83 ? 4.291 14.805 -12.742 1.00 91.81 83 ARG A C 1
ATOM 653 O O . ARG A 1 83 ? 4.961 14.239 -13.601 1.00 91.81 83 ARG A O 1
ATOM 660 N N . THR A 1 84 ? 4.305 16.125 -12.567 1.00 92.69 84 THR A N 1
ATOM 661 C CA . THR A 1 84 ? 5.056 17.069 -13.419 1.00 92.69 84 THR A CA 1
ATOM 662 C C . THR A 1 84 ? 6.440 17.410 -12.868 1.00 92.69 84 THR A C 1
ATOM 664 O O . THR A 1 84 ? 7.323 17.837 -13.608 1.00 92.69 84 THR A O 1
ATOM 667 N N . THR A 1 85 ? 6.634 17.236 -11.562 1.00 92.50 85 THR A N 1
ATOM 668 C CA . THR A 1 85 ? 7.856 17.564 -10.826 1.00 92.50 85 THR A CA 1
ATOM 669 C C . THR A 1 85 ? 9.070 16.826 -11.392 1.00 92.50 85 THR A C 1
ATOM 671 O O . THR A 1 85 ? 9.047 15.601 -11.481 1.00 92.50 85 THR A O 1
ATOM 674 N N . LYS A 1 86 ? 10.161 17.543 -11.701 1.00 91.25 86 LYS A N 1
ATOM 675 C CA . LYS A 1 86 ? 11.467 16.982 -12.127 1.00 91.25 86 LYS A CA 1
ATOM 676 C C . LYS A 1 86 ? 12.488 16.840 -10.986 1.00 91.25 86 LYS A C 1
ATOM 678 O O . LYS A 1 86 ? 13.630 16.476 -11.234 1.00 91.25 86 LYS A O 1
ATOM 683 N N . GLU A 1 87 ? 12.064 17.115 -9.756 1.00 92.31 87 GLU A N 1
ATOM 684 C CA . GLU A 1 87 ? 12.894 17.037 -8.551 1.00 92.31 87 GLU A CA 1
ATOM 685 C C . GLU A 1 87 ? 13.462 15.636 -8.293 1.00 92.31 87 GLU A C 1
ATOM 687 O O . GLU A 1 87 ? 12.978 14.621 -8.813 1.00 92.31 87 GLU A O 1
ATOM 692 N N . ALA A 1 88 ? 14.465 15.594 -7.413 1.00 90.56 88 ALA A N 1
ATOM 693 C CA . ALA A 1 88 ? 15.089 14.364 -6.952 1.00 90.56 88 ALA A CA 1
ATOM 694 C C . ALA A 1 88 ? 14.061 13.360 -6.399 1.00 90.56 88 ALA A C 1
ATOM 696 O O . ALA A 1 88 ? 13.034 13.716 -5.810 1.00 90.56 88 ALA A O 1
ATOM 697 N N . PHE A 1 89 ? 14.373 12.070 -6.540 1.00 88.94 89 PHE A N 1
ATOM 698 C CA . PHE A 1 89 ? 13.483 10.985 -6.128 1.00 88.94 89 PHE A CA 1
ATOM 699 C C . PHE A 1 89 ? 13.076 11.064 -4.648 1.00 88.94 89 PHE A C 1
ATOM 701 O O . PHE A 1 89 ? 11.921 10.804 -4.322 1.00 88.94 89 PHE A O 1
ATOM 708 N N . SER A 1 90 ? 13.974 11.511 -3.768 1.00 89.94 90 SER A N 1
ATOM 709 C CA . SER A 1 90 ? 13.696 11.701 -2.339 1.00 89.94 90 SER A CA 1
ATOM 710 C C . SER A 1 90 ? 12.549 12.686 -2.081 1.00 89.94 90 SER A C 1
ATOM 712 O O . SER A 1 90 ? 11.700 12.438 -1.226 1.00 89.94 90 SER A O 1
ATOM 714 N N . VAL A 1 91 ? 12.477 13.776 -2.853 1.00 92.12 91 VAL A N 1
ATOM 715 C CA . VAL A 1 91 ? 11.401 14.776 -2.742 1.00 92.12 91 VAL A CA 1
ATOM 716 C C . VAL A 1 91 ? 10.083 14.186 -3.234 1.00 92.12 91 VAL A C 1
ATOM 718 O O . VAL A 1 91 ? 9.052 14.325 -2.577 1.00 92.12 91 VAL A O 1
ATOM 721 N N . ARG A 1 92 ? 10.117 13.450 -4.351 1.00 91.25 92 ARG A N 1
ATOM 722 C CA . ARG A 1 92 ? 8.944 12.724 -4.860 1.00 91.25 92 ARG A CA 1
ATOM 723 C C . ARG A 1 92 ? 8.431 11.705 -3.840 1.00 91.25 92 ARG A C 1
ATOM 725 O O . ARG A 1 92 ? 7.227 11.619 -3.626 1.00 91.25 92 ARG A O 1
ATOM 732 N N . GLN A 1 93 ? 9.327 10.985 -3.168 1.00 91.12 93 GLN A N 1
ATOM 733 C CA . GLN A 1 93 ? 8.989 10.024 -2.119 1.00 91.12 93 GLN A CA 1
ATOM 734 C C . GLN A 1 93 ? 8.309 10.707 -0.919 1.00 91.12 93 GLN A C 1
ATOM 736 O O . GLN A 1 93 ? 7.333 10.181 -0.383 1.00 91.12 93 GLN A O 1
ATOM 741 N N . LEU A 1 94 ? 8.772 11.899 -0.526 1.00 92.19 94 LEU A N 1
ATOM 742 C CA . LEU A 1 94 ? 8.143 12.686 0.536 1.00 92.19 94 LEU A CA 1
ATOM 743 C C . LEU A 1 94 ? 6.733 13.150 0.139 1.00 92.19 94 LEU A C 1
ATOM 745 O O . LEU A 1 94 ? 5.803 13.025 0.932 1.00 92.19 94 LEU A O 1
ATOM 749 N N . MET A 1 95 ? 6.554 13.616 -1.100 1.00 93.50 95 MET A N 1
ATOM 750 C CA . MET A 1 95 ? 5.233 13.971 -1.632 1.00 93.50 95 MET A CA 1
ATOM 751 C C . MET A 1 95 ? 4.281 12.763 -1.638 1.00 93.50 95 MET A C 1
ATOM 753 O O . MET A 1 95 ? 3.140 12.893 -1.205 1.00 93.50 95 MET A O 1
ATOM 757 N N . MET A 1 96 ? 4.748 11.579 -2.059 1.00 93.81 96 MET A N 1
ATOM 758 C CA . MET A 1 96 ? 3.955 10.339 -2.016 1.00 93.81 96 MET A CA 1
ATOM 759 C C . MET A 1 96 ? 3.539 9.963 -0.589 1.00 93.81 96 MET A C 1
ATOM 761 O O . MET A 1 96 ? 2.392 9.576 -0.374 1.00 93.81 96 MET A O 1
ATOM 765 N N . ASN A 1 97 ? 4.441 10.109 0.386 1.00 92.81 97 ASN A N 1
ATOM 766 C CA . ASN A 1 97 ? 4.149 9.854 1.797 1.00 92.81 97 ASN A CA 1
ATOM 767 C C . ASN A 1 97 ? 3.028 10.776 2.306 1.00 92.81 97 ASN A C 1
ATOM 769 O O . ASN A 1 97 ? 2.044 10.307 2.871 1.00 92.81 97 ASN A O 1
ATOM 773 N N . VAL A 1 98 ? 3.125 12.082 2.034 1.00 92.88 98 VAL A N 1
ATOM 774 C CA . VAL A 1 98 ? 2.093 13.053 2.437 1.00 92.88 98 VAL A CA 1
ATOM 775 C C . VAL A 1 98 ? 0.736 12.710 1.817 1.00 92.88 98 VAL A C 1
ATOM 777 O O . VAL A 1 98 ? -0.256 12.661 2.540 1.00 92.88 98 VAL A O 1
ATOM 780 N N . ILE A 1 99 ? 0.691 12.411 0.513 1.00 93.94 99 ILE A N 1
ATOM 781 C CA . ILE A 1 99 ? -0.551 12.014 -0.171 1.00 93.94 99 ILE A CA 1
ATOM 782 C C . ILE A 1 99 ? -1.133 10.743 0.461 1.00 93.94 99 ILE A C 1
ATOM 784 O O . ILE A 1 99 ? -2.321 10.696 0.756 1.00 93.94 99 ILE A O 1
ATOM 788 N N . SER A 1 100 ? -0.307 9.732 0.724 1.00 93.12 100 SER A N 1
ATOM 789 C CA . SER A 1 100 ? -0.775 8.450 1.270 1.00 93.12 100 SER A CA 1
ATOM 790 C C . SER A 1 100 ? -1.350 8.597 2.679 1.00 93.12 100 SER A C 1
ATOM 792 O O . SER A 1 100 ? -2.375 7.997 2.997 1.00 93.12 100 SER A O 1
ATOM 794 N N . ARG A 1 101 ? -0.749 9.463 3.506 1.00 91.44 101 ARG A N 1
ATOM 795 C CA . ARG A 1 101 ? -1.279 9.813 4.832 1.00 91.44 101 ARG A CA 1
ATOM 796 C C . ARG A 1 101 ? -2.611 10.557 4.750 1.00 91.44 101 ARG A C 1
ATOM 798 O O . ARG A 1 101 ? -3.503 10.254 5.532 1.00 91.44 101 ARG A O 1
ATOM 805 N N . LEU A 1 102 ? -2.757 11.492 3.809 1.00 92.00 102 LEU A N 1
ATOM 806 C CA . LEU A 1 102 ? -4.012 12.222 3.587 1.00 92.00 102 LEU A CA 1
ATOM 807 C C . LEU A 1 102 ? -5.146 11.297 3.160 1.00 92.00 102 LEU A C 1
ATOM 809 O O . LEU A 1 102 ? -6.250 11.401 3.687 1.00 92.00 102 LEU A O 1
ATOM 813 N N . VAL A 1 103 ? -4.856 10.389 2.225 1.00 92.94 103 VAL A N 1
ATOM 814 C CA . VAL A 1 103 ? -5.825 9.405 1.735 1.00 92.94 103 VAL A CA 1
ATOM 815 C C . VAL A 1 103 ? -6.302 8.510 2.877 1.00 92.94 103 VAL A C 1
ATOM 817 O O . VAL A 1 103 ? -7.504 8.300 3.005 1.00 92.94 103 VAL A O 1
ATOM 820 N N . ASN A 1 104 ? -5.391 8.039 3.734 1.00 90.25 104 ASN A N 1
ATOM 821 C CA . ASN A 1 104 ? -5.746 7.201 4.880 1.00 90.25 104 ASN A CA 1
ATOM 822 C C . ASN A 1 104 ? -6.595 7.941 5.925 1.00 90.25 104 ASN A C 1
ATOM 824 O O . ASN A 1 104 ? -7.572 7.386 6.414 1.00 90.25 104 ASN A O 1
ATOM 828 N N . GLU A 1 105 ? -6.220 9.174 6.277 1.00 89.62 105 GLU A N 1
ATOM 829 C CA . GLU A 1 105 ? -6.892 9.942 7.336 1.00 89.62 105 GLU A CA 1
ATOM 830 C C . GLU A 1 105 ? -8.302 10.382 6.919 1.00 89.62 105 GLU A C 1
ATOM 832 O O . GLU A 1 105 ? -9.261 10.212 7.664 1.00 89.62 105 GLU A O 1
ATOM 837 N N . HIS A 1 106 ? -8.438 10.915 5.701 1.00 89.88 106 HIS A N 1
ATOM 838 C CA . HIS A 1 106 ? -9.689 11.512 5.217 1.00 89.88 106 HIS A CA 1
ATOM 839 C C . HIS A 1 106 ? -10.484 10.598 4.272 1.00 89.88 106 HIS A C 1
ATOM 841 O O . HIS A 1 106 ? -11.513 11.013 3.745 1.00 89.88 106 HIS A O 1
ATOM 847 N N . CYS A 1 107 ? -10.038 9.352 4.053 1.00 89.81 107 CYS A N 1
ATOM 848 C CA . CYS A 1 107 ? -10.659 8.379 3.138 1.00 89.81 107 CYS A CA 1
ATOM 849 C C . CYS A 1 107 ? -10.917 8.949 1.727 1.00 89.81 107 CYS A C 1
ATOM 851 O O . CYS A 1 107 ? -12.034 8.861 1.207 1.00 89.81 107 CYS A O 1
ATOM 853 N N . LEU A 1 108 ? -9.892 9.569 1.138 1.00 92.38 108 LEU A N 1
ATOM 854 C CA . LEU A 1 108 ? -9.988 10.314 -0.123 1.00 92.38 108 LEU A CA 1
ATOM 855 C C . LEU A 1 108 ? -10.018 9.405 -1.357 1.00 92.38 108 LEU A C 1
ATOM 857 O O . LEU A 1 108 ? -9.294 8.414 -1.442 1.00 92.38 108 LEU A O 1
ATOM 861 N N . PHE A 1 109 ? -10.758 9.812 -2.386 1.00 91.31 109 PHE A N 1
ATOM 862 C CA . PHE A 1 109 ? -10.818 9.083 -3.653 1.00 91.31 109 PHE A CA 1
ATOM 863 C C . PHE A 1 109 ? -9.784 9.630 -4.638 1.00 91.31 109 PHE A C 1
ATOM 865 O O . PHE A 1 109 ? -10.063 10.543 -5.411 1.00 91.31 109 PHE A O 1
ATOM 872 N N . LEU A 1 110 ? -8.579 9.055 -4.632 1.00 92.19 110 LEU A N 1
ATOM 873 C CA . LEU A 1 110 ? -7.518 9.383 -5.592 1.00 92.19 110 LEU A CA 1
ATOM 874 C C . LEU A 1 110 ? -7.068 8.131 -6.357 1.00 92.19 110 LEU A C 1
ATOM 876 O O . LEU A 1 110 ? -5.958 7.633 -6.183 1.00 92.19 110 LEU A O 1
ATOM 880 N N . LEU A 1 111 ? -7.939 7.611 -7.226 1.00 92.25 111 LEU A N 1
ATOM 881 C CA . LEU A 1 111 ? -7.712 6.328 -7.910 1.00 92.25 111 LEU A CA 1
ATOM 882 C C . LEU A 1 111 ? -6.469 6.332 -8.818 1.00 92.25 111 LEU A C 1
ATOM 884 O O . LEU A 1 111 ? -5.783 5.324 -8.952 1.00 92.25 111 LEU A O 1
ATOM 888 N N . ASN A 1 112 ? -6.114 7.492 -9.374 1.00 93.06 112 ASN A N 1
ATOM 889 C CA . ASN A 1 112 ? -4.929 7.655 -10.223 1.00 93.06 112 ASN A CA 1
ATOM 890 C C . ASN A 1 112 ? -3.598 7.470 -9.472 1.00 93.06 112 ASN A C 1
ATOM 892 O O . ASN A 1 112 ? -2.559 7.270 -10.108 1.00 93.06 112 ASN A O 1
ATOM 896 N N . LEU A 1 113 ? -3.610 7.528 -8.135 1.00 93.44 113 LEU A N 1
ATOM 897 C CA . LEU A 1 113 ? -2.433 7.261 -7.310 1.00 93.44 113 LEU A CA 1
ATOM 898 C C . LEU A 1 113 ? -1.970 5.806 -7.453 1.00 93.44 113 LEU A C 1
ATOM 900 O O . LEU A 1 113 ? -0.770 5.547 -7.492 1.00 93.44 113 LEU A O 1
ATOM 904 N N . TYR A 1 114 ? -2.907 4.868 -7.577 1.00 93.06 114 TYR A N 1
ATOM 905 C CA . TYR A 1 114 ? -2.632 3.434 -7.565 1.00 93.06 114 TYR A CA 1
ATOM 906 C C . TYR A 1 114 ? -1.823 2.963 -8.786 1.00 93.06 114 TYR A C 1
ATOM 908 O O . TYR A 1 114 ? -0.721 2.444 -8.583 1.00 93.06 114 TYR A O 1
ATOM 916 N N . PRO A 1 115 ? -2.236 3.241 -10.044 1.00 92.44 115 PRO A N 1
ATOM 917 C CA . PRO A 1 115 ? -1.395 2.961 -11.209 1.00 92.44 115 PRO A CA 1
ATOM 918 C C . PRO A 1 115 ? -0.066 3.724 -11.176 1.00 92.44 115 PRO A C 1
ATOM 920 O O . PRO A 1 115 ? 0.953 3.245 -11.670 1.00 92.44 115 PRO A O 1
ATOM 923 N N . PHE A 1 116 ? -0.047 4.927 -10.587 1.00 92.50 116 PHE A N 1
ATOM 924 C CA . PHE A 1 116 ? 1.179 5.706 -10.461 1.00 92.50 116 PHE A CA 1
ATOM 925 C C . PHE A 1 116 ? 2.198 5.013 -9.548 1.00 92.50 116 PHE A C 1
ATOM 927 O O . PHE A 1 116 ? 3.358 4.893 -9.946 1.00 92.50 116 PHE A O 1
ATOM 934 N N . LEU A 1 117 ? 1.769 4.538 -8.372 1.00 91.38 117 LEU A N 1
ATOM 935 C CA . LEU A 1 117 ? 2.600 3.792 -7.422 1.00 91.38 117 LEU A CA 1
ATOM 936 C C . LEU A 1 117 ? 3.018 2.430 -7.982 1.00 91.38 117 LEU A C 1
ATOM 938 O O . LEU A 1 117 ? 4.173 2.045 -7.811 1.00 91.38 117 LEU A O 1
ATOM 942 N N . GLN A 1 118 ? 2.133 1.746 -8.715 1.00 91.19 118 GLN A N 1
ATOM 943 C CA . GLN A 1 118 ? 2.412 0.445 -9.331 1.00 91.19 118 GLN A CA 1
ATOM 944 C C . GLN A 1 118 ? 3.673 0.462 -10.210 1.00 91.19 118 GLN A C 1
ATOM 946 O O . GLN A 1 118 ? 4.453 -0.486 -10.188 1.00 91.19 118 GLN A O 1
ATOM 951 N N . ARG A 1 119 ? 3.944 1.566 -10.924 1.00 89.12 119 ARG A N 1
ATOM 952 C CA . ARG A 1 119 ? 5.159 1.717 -11.754 1.00 89.12 119 ARG A CA 1
ATOM 953 C C . ARG A 1 119 ? 6.463 1.667 -10.959 1.00 89.12 119 ARG A C 1
ATOM 955 O O . ARG A 1 119 ? 7.507 1.359 -11.525 1.00 89.12 119 ARG A O 1
ATOM 962 N N . TYR A 1 120 ? 6.411 1.982 -9.670 1.00 88.31 120 TYR A N 1
ATOM 963 C CA . TYR A 1 120 ? 7.569 1.973 -8.782 1.00 88.31 120 TYR A CA 1
ATOM 964 C C . TYR A 1 120 ? 7.715 0.667 -7.997 1.00 88.31 120 TYR A C 1
ATOM 966 O O . TYR A 1 120 ? 8.701 0.517 -7.283 1.00 88.31 120 TYR A O 1
ATOM 974 N N . LEU A 1 121 ? 6.777 -0.279 -8.128 1.00 87.06 121 LEU A N 1
ATOM 975 C CA . LEU A 1 121 ? 6.792 -1.535 -7.374 1.00 87.06 121 LEU A CA 1
ATOM 976 C C . LEU A 1 121 ? 7.759 -2.588 -7.927 1.00 87.06 121 LEU A C 1
ATOM 978 O O . LEU A 1 121 ? 7.740 -3.709 -7.459 1.00 87.06 121 LEU A O 1
ATOM 982 N N . GLN A 1 122 ? 8.659 -2.259 -8.852 1.00 83.88 122 GLN A N 1
ATOM 983 C CA . GLN A 1 122 ? 9.605 -3.237 -9.397 1.00 83.88 122 GLN A CA 1
ATOM 984 C C . GLN A 1 122 ? 10.696 -3.625 -8.388 1.00 83.88 122 GLN A C 1
ATOM 986 O O . GLN A 1 122 ? 11.355 -2.752 -7.833 1.00 83.88 122 GLN A O 1
ATOM 991 N N . ALA A 1 123 ? 10.989 -4.922 -8.243 1.00 75.81 123 ALA A N 1
ATOM 992 C CA . ALA A 1 123 ? 11.974 -5.444 -7.282 1.00 75.81 123 ALA A CA 1
ATOM 993 C C . ALA A 1 123 ? 13.398 -4.848 -7.399 1.00 75.81 123 ALA A C 1
ATOM 995 O O . ALA A 1 123 ? 14.142 -4.824 -6.421 1.00 75.81 123 ALA A O 1
ATOM 996 N N . HIS A 1 124 ? 13.788 -4.346 -8.576 1.00 77.12 124 HIS A N 1
ATOM 997 C CA . HIS A 1 124 ? 15.094 -3.710 -8.802 1.00 77.12 124 HIS A CA 1
ATOM 998 C C . HIS A 1 124 ? 15.164 -2.251 -8.305 1.00 77.12 124 HIS A C 1
ATOM 1000 O O . HIS A 1 124 ? 16.250 -1.703 -8.102 1.00 77.12 124 HIS A O 1
ATOM 1006 N N . VAL A 1 125 ? 14.021 -1.583 -8.131 1.00 78.38 125 VAL A N 1
ATOM 1007 C CA . VAL A 1 125 ? 13.988 -0.164 -7.764 1.00 78.38 125 VAL A CA 1
ATOM 1008 C C . VAL A 1 125 ? 14.460 0.004 -6.313 1.00 78.38 125 VAL A C 1
ATOM 1010 O O . VAL A 1 125 ? 14.129 -0.765 -5.413 1.00 78.38 125 VAL A O 1
ATOM 1013 N N . LYS A 1 126 ? 15.282 1.025 -6.058 1.00 75.75 126 LYS A N 1
ATOM 1014 C CA . LYS A 1 126 ? 15.721 1.344 -4.693 1.00 75.75 126 LYS A CA 1
ATOM 1015 C C . LYS A 1 126 ? 14.536 1.885 -3.887 1.00 75.75 126 LYS A C 1
ATOM 1017 O O . LYS A 1 126 ? 13.723 2.636 -4.416 1.00 75.75 126 LYS A O 1
ATOM 1022 N N . ASN A 1 127 ? 14.477 1.554 -2.598 1.00 81.12 127 ASN A N 1
ATOM 1023 C CA . ASN A 1 127 ? 13.426 1.990 -1.667 1.00 81.12 127 ASN A CA 1
ATOM 1024 C C . ASN A 1 127 ? 12.007 1.473 -1.987 1.00 81.12 127 ASN A C 1
ATOM 1026 O O . ASN A 1 127 ? 11.032 2.069 -1.541 1.00 81.12 127 ASN A O 1
ATOM 1030 N N . VAL A 1 128 ? 11.841 0.352 -2.698 1.00 87.12 128 VAL A N 1
ATOM 1031 C CA . VAL A 1 128 ? 10.485 -0.161 -2.999 1.00 87.12 128 VAL A CA 1
ATOM 1032 C C . VAL A 1 128 ? 9.696 -0.480 -1.732 1.00 87.12 128 VAL A C 1
ATOM 1034 O O . VAL A 1 128 ? 8.503 -0.209 -1.676 1.00 87.12 128 VAL A O 1
ATOM 1037 N N . THR A 1 129 ? 10.352 -0.949 -0.669 1.00 88.75 129 THR A N 1
ATOM 1038 C CA . THR A 1 129 ? 9.699 -1.217 0.622 1.00 88.75 129 THR A CA 1
ATOM 1039 C C . THR A 1 129 ? 8.994 0.013 1.198 1.00 88.75 129 THR A C 1
ATOM 1041 O O . THR A 1 129 ? 7.904 -0.111 1.754 1.00 88.75 129 THR A O 1
ATOM 1044 N N . THR A 1 130 ? 9.571 1.214 1.057 1.00 90.50 130 THR A N 1
ATOM 1045 C CA . THR A 1 130 ? 8.928 2.438 1.563 1.00 90.50 130 THR A CA 1
ATOM 1046 C C . THR A 1 130 ? 7.744 2.834 0.691 1.00 90.50 130 THR A C 1
ATOM 1048 O O . THR A 1 130 ? 6.697 3.196 1.217 1.00 90.50 130 THR A O 1
ATOM 1051 N N . ILE A 1 131 ? 7.867 2.692 -0.629 1.00 91.75 131 ILE A N 1
ATOM 1052 C CA . ILE A 1 131 ? 6.783 2.961 -1.584 1.00 91.75 131 ILE A CA 1
ATOM 1053 C C . ILE A 1 131 ? 5.619 1.995 -1.369 1.00 91.75 131 ILE A C 1
ATOM 1055 O O . ILE A 1 131 ? 4.460 2.399 -1.364 1.00 91.75 131 ILE A O 1
ATOM 1059 N N . MET A 1 132 ? 5.922 0.723 -1.129 1.00 91.31 132 MET A N 1
ATOM 1060 C CA . MET A 1 132 ? 4.921 -0.290 -0.838 1.00 91.31 132 MET A CA 1
ATOM 1061 C C . MET A 1 132 ? 4.235 -0.039 0.511 1.00 91.31 132 MET A C 1
ATOM 1063 O O . MET A 1 132 ? 3.034 -0.255 0.632 1.00 91.31 132 MET A O 1
ATOM 1067 N N . SER A 1 133 ? 4.955 0.491 1.505 1.00 91.25 133 SER A N 1
ATOM 1068 C CA . SER A 1 133 ? 4.344 0.974 2.752 1.00 91.25 133 SER A CA 1
ATOM 1069 C C . SER A 1 133 ? 3.352 2.115 2.495 1.00 91.25 133 SER A C 1
ATOM 1071 O O . SER A 1 133 ? 2.248 2.098 3.036 1.00 91.25 133 SER A O 1
ATOM 1073 N N . PHE A 1 134 ? 3.689 3.060 1.610 1.00 92.69 134 PHE A N 1
ATOM 1074 C CA . PHE A 1 134 ? 2.777 4.142 1.221 1.00 92.69 134 PHE A CA 1
ATOM 1075 C C . PHE A 1 134 ? 1.522 3.621 0.520 1.00 92.69 134 PHE A C 1
ATOM 1077 O O . PHE A 1 134 ? 0.426 4.057 0.851 1.00 92.69 134 PHE A O 1
ATOM 1084 N N . LEU A 1 135 ? 1.664 2.636 -0.370 1.00 93.19 135 LEU A N 1
ATOM 1085 C CA . LEU A 1 135 ? 0.528 1.959 -0.997 1.00 93.19 135 LEU A CA 1
ATOM 1086 C C . LEU A 1 135 ? -0.383 1.295 0.045 1.00 93.19 135 LEU A C 1
ATOM 1088 O O . LEU A 1 135 ? -1.594 1.494 0.030 1.00 93.19 135 LEU A O 1
ATOM 1092 N N . VAL A 1 136 ? 0.191 0.507 0.958 1.00 92.31 136 VAL A N 1
ATOM 1093 C CA . VAL A 1 136 ? -0.564 -0.164 2.028 1.00 92.31 136 VAL A CA 1
ATOM 1094 C C . VAL A 1 136 ? -1.291 0.860 2.900 1.00 92.31 136 VAL A C 1
ATOM 1096 O O . VAL A 1 136 ? -2.426 0.627 3.307 1.00 92.31 136 VAL A O 1
ATOM 1099 N N . GLN A 1 137 ? -0.638 1.986 3.191 1.00 91.00 137 GLN A N 1
ATOM 1100 C CA . GLN A 1 137 ? -1.215 3.076 3.963 1.00 91.00 137 GLN A CA 1
ATOM 1101 C C . GLN A 1 137 ? -2.351 3.772 3.215 1.00 91.00 137 GLN A C 1
ATOM 1103 O O . GLN A 1 137 ? -3.359 4.067 3.839 1.00 91.00 137 GLN A O 1
ATOM 1108 N N . SER A 1 138 ? -2.221 4.026 1.911 1.00 92.50 138 SER A N 1
ATOM 1109 C CA . SER A 1 138 ? -3.272 4.698 1.141 1.00 92.50 138 SER A CA 1
ATOM 1110 C C . SER A 1 138 ? -4.500 3.813 0.915 1.00 92.50 138 SER A C 1
ATOM 1112 O O . SER A 1 138 ? -5.564 4.333 0.598 1.00 92.50 138 SER A O 1
ATOM 1114 N N . CYS A 1 139 ? -4.388 2.492 1.083 1.00 92.06 139 CYS A N 1
ATOM 1115 C CA . CYS A 1 139 ? -5.534 1.595 0.998 1.00 92.06 139 CYS A CA 1
ATOM 1116 C C . CYS A 1 139 ? -6.525 1.852 2.152 1.00 92.06 139 CYS A C 1
ATOM 1118 O O . CYS A 1 139 ? -6.128 1.956 3.308 1.00 92.06 139 CYS A O 1
ATOM 1120 N N . HIS A 1 140 ? -7.824 1.896 1.852 1.00 90.19 140 HIS A N 1
ATOM 1121 C CA . HIS A 1 140 ? -8.944 1.972 2.794 1.00 90.19 140 HIS A CA 1
ATOM 1122 C C . HIS A 1 140 ? -10.166 1.228 2.223 1.00 90.19 140 HIS A C 1
ATOM 1124 O O . HIS A 1 140 ? -10.212 0.903 1.037 1.00 90.19 140 HIS A O 1
ATOM 1130 N N . SER A 1 141 ? -11.182 0.979 3.051 1.00 88.25 141 SER A N 1
ATOM 1131 C CA . SER A 1 141 ? -12.334 0.113 2.727 1.00 88.25 141 SER A CA 1
ATOM 1132 C C . SER A 1 141 ? -13.215 0.576 1.557 1.00 88.25 141 SER A C 1
ATOM 1134 O O . SER A 1 141 ? -13.995 -0.208 1.028 1.00 88.25 141 SER A O 1
ATOM 1136 N N . LYS A 1 142 ? -13.112 1.847 1.149 1.00 89.62 142 LYS A N 1
ATOM 1137 C CA . LYS A 1 142 ? -13.968 2.452 0.109 1.00 89.62 142 LYS A CA 1
ATOM 1138 C C . LYS A 1 142 ? -13.368 2.391 -1.300 1.00 89.62 142 LYS A C 1
ATOM 1140 O O . LYS A 1 142 ? -13.996 2.866 -2.240 1.00 89.62 142 LYS A O 1
ATOM 1145 N N . ILE A 1 143 ? -12.154 1.866 -1.462 1.00 90.19 143 ILE A N 1
ATOM 1146 C CA . ILE A 1 143 ? -11.512 1.767 -2.780 1.00 90.19 143 ILE A CA 1
ATOM 1147 C C . ILE A 1 143 ? -12.086 0.558 -3.524 1.00 90.19 143 ILE A C 1
ATOM 1149 O O . ILE A 1 143 ? -12.170 -0.521 -2.926 1.00 90.19 143 ILE A O 1
ATOM 1153 N N . PRO A 1 144 ? -12.439 0.702 -4.814 1.00 91.19 144 PRO A N 1
ATOM 1154 C CA . PRO A 1 144 ? -12.907 -0.418 -5.618 1.00 91.19 144 PRO A CA 1
ATOM 1155 C C . PRO A 1 144 ? -11.831 -1.515 -5.738 1.00 91.19 144 PRO A C 1
ATOM 1157 O O . PRO A 1 144 ? -10.660 -1.197 -5.979 1.00 91.19 144 PRO A O 1
ATOM 1160 N N . PRO A 1 145 ? -12.207 -2.800 -5.596 1.00 89.94 145 PRO A N 1
ATOM 1161 C CA . PRO A 1 145 ? -11.265 -3.917 -5.667 1.00 89.94 145 PRO A CA 1
ATOM 1162 C C . PRO A 1 145 ? -10.573 -4.022 -7.033 1.00 89.94 145 PRO A C 1
ATOM 1164 O O . PRO A 1 145 ? -9.381 -4.321 -7.064 1.00 89.94 145 PRO A O 1
ATOM 1167 N N . ASP A 1 146 ? -11.254 -3.652 -8.122 1.00 90.75 146 ASP A N 1
ATOM 1168 C CA . ASP A 1 146 ? -10.744 -3.695 -9.504 1.00 90.75 146 ASP A CA 1
ATOM 1169 C C . ASP A 1 146 ? -9.441 -2.902 -9.702 1.00 90.75 146 ASP A C 1
ATOM 1171 O O . ASP A 1 146 ? -8.617 -3.219 -10.558 1.00 90.75 146 ASP A O 1
ATOM 1175 N N . VAL A 1 147 ? -9.232 -1.849 -8.903 1.00 92.19 147 VAL A N 1
ATOM 1176 C CA . VAL A 1 147 ? -8.012 -1.029 -8.960 1.00 92.19 147 VAL A CA 1
ATOM 1177 C C . VAL A 1 147 ? -6.867 -1.684 -8.182 1.00 92.19 147 VAL A C 1
ATOM 1179 O O . VAL A 1 147 ? -5.705 -1.531 -8.557 1.00 92.19 147 VAL A O 1
ATOM 1182 N N . LEU A 1 148 ? -7.173 -2.407 -7.102 1.00 92.56 148 LEU A N 1
ATOM 1183 C CA . LEU A 1 148 ? -6.180 -3.017 -6.213 1.00 92.56 148 LEU A CA 1
ATOM 1184 C C . LEU A 1 148 ? -5.733 -4.402 -6.686 1.00 92.56 148 LEU A C 1
ATOM 1186 O O . LEU A 1 148 ? -4.563 -4.741 -6.515 1.00 92.56 148 LEU A O 1
ATOM 1190 N N . GLU A 1 149 ? -6.620 -5.175 -7.309 1.00 92.19 149 GLU A N 1
ATOM 1191 C CA . GLU A 1 149 ? -6.328 -6.505 -7.852 1.00 92.19 149 GLU A CA 1
ATOM 1192 C C . GLU A 1 149 ? -5.064 -6.544 -8.745 1.00 92.19 149 GLU A C 1
ATOM 1194 O O . GLU A 1 149 ? -4.149 -7.322 -8.445 1.00 92.19 149 GLU A O 1
ATOM 1199 N N . PRO A 1 150 ? -4.901 -5.678 -9.774 1.00 92.94 150 PRO A N 1
ATOM 1200 C CA . PRO A 1 150 ? -3.697 -5.692 -10.609 1.00 92.94 150 PRO A CA 1
ATOM 1201 C C . PRO A 1 150 ? -2.425 -5.314 -9.838 1.00 92.94 150 PRO A C 1
ATOM 1203 O O . PRO A 1 150 ? -1.326 -5.725 -10.217 1.00 92.94 150 PRO A O 1
ATOM 1206 N N . ILE A 1 151 ? -2.547 -4.549 -8.751 1.00 93.25 151 ILE A N 1
ATOM 1207 C CA . ILE A 1 151 ? -1.409 -4.170 -7.909 1.00 93.25 151 ILE A CA 1
ATOM 1208 C C . ILE A 1 151 ? -0.991 -5.340 -7.025 1.00 93.25 151 ILE A C 1
ATOM 1210 O O . ILE A 1 151 ? 0.196 -5.640 -6.938 1.00 93.25 151 ILE A O 1
ATOM 1214 N N . VAL A 1 152 ? -1.954 -6.018 -6.397 1.00 93.69 152 VAL A N 1
ATOM 1215 C CA . VAL A 1 152 ? -1.700 -7.206 -5.574 1.00 93.69 152 VAL A CA 1
ATOM 1216 C C . VAL A 1 152 ? -1.045 -8.296 -6.418 1.00 93.69 152 VAL A C 1
ATOM 1218 O O . VAL A 1 152 ? -0.027 -8.855 -6.006 1.00 93.69 152 VAL A O 1
ATOM 1221 N N . LYS A 1 153 ? -1.550 -8.522 -7.637 1.00 92.31 153 LYS A N 1
ATOM 1222 C CA . LYS A 1 153 ? -0.933 -9.442 -8.594 1.00 92.31 153 LYS A CA 1
ATOM 1223 C C . LYS A 1 153 ? 0.495 -9.023 -8.957 1.00 92.31 153 LYS A C 1
ATOM 1225 O O . LYS A 1 153 ? 1.397 -9.851 -8.918 1.00 92.31 153 LYS A O 1
ATOM 1230 N N . ALA A 1 154 ? 0.727 -7.741 -9.248 1.00 91.69 154 ALA A N 1
ATOM 1231 C CA . ALA A 1 154 ? 2.067 -7.245 -9.567 1.00 91.69 154 ALA A CA 1
ATOM 1232 C C . ALA A 1 154 ? 3.062 -7.424 -8.405 1.00 91.69 154 ALA A C 1
ATOM 1234 O O . ALA A 1 154 ? 4.217 -7.774 -8.645 1.00 91.69 154 ALA A O 1
ATOM 1235 N N . ILE A 1 155 ? 2.624 -7.224 -7.154 1.00 92.31 155 ILE A N 1
ATOM 1236 C CA . ILE A 1 155 ? 3.457 -7.468 -5.967 1.00 92.31 155 ILE A CA 1
ATOM 1237 C C . ILE A 1 155 ? 3.788 -8.958 -5.852 1.00 92.31 155 ILE A C 1
ATOM 1239 O O . ILE A 1 155 ? 4.948 -9.297 -5.624 1.00 92.31 155 ILE A O 1
ATOM 1243 N N . ALA A 1 156 ? 2.806 -9.843 -6.035 1.00 91.50 156 ALA A N 1
ATOM 1244 C CA . ALA A 1 156 ? 3.031 -11.284 -5.988 1.00 91.50 156 ALA A CA 1
ATOM 1245 C C . ALA A 1 156 ? 4.034 -11.734 -7.061 1.00 91.50 156 ALA A C 1
ATOM 1247 O O . ALA A 1 156 ? 5.052 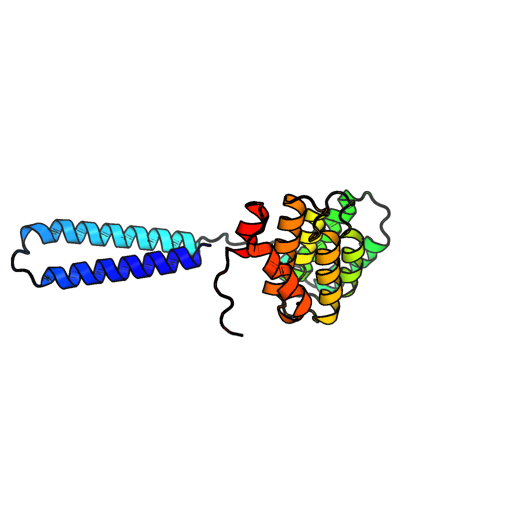-12.332 -6.725 1.00 91.50 156 ALA A O 1
ATOM 1248 N N . ASP A 1 157 ? 3.818 -11.341 -8.319 1.00 90.69 157 ASP A N 1
ATOM 1249 C CA . ASP A 1 157 ? 4.674 -11.725 -9.447 1.00 90.69 157 ASP A CA 1
ATOM 1250 C C . ASP A 1 157 ? 6.137 -11.254 -9.252 1.00 90.69 157 ASP A C 1
ATOM 1252 O O . ASP A 1 157 ? 7.094 -11.954 -9.603 1.00 90.69 157 ASP A O 1
ATOM 1256 N N . GLN A 1 158 ? 6.339 -10.062 -8.675 1.00 89.94 158 GLN A N 1
ATOM 1257 C CA . GLN A 1 158 ? 7.667 -9.448 -8.546 1.00 89.94 158 GLN A CA 1
ATOM 1258 C C . GLN A 1 158 ? 8.415 -9.827 -7.263 1.00 89.94 158 GLN A C 1
ATOM 1260 O O . GLN A 1 158 ? 9.641 -9.941 -7.310 1.00 89.94 158 GLN A O 1
ATOM 1265 N N . PHE A 1 159 ? 7.714 -10.015 -6.140 1.00 89.69 159 PHE A N 1
ATOM 1266 C CA . PHE A 1 159 ? 8.328 -10.260 -4.826 1.00 89.69 159 PHE A CA 1
ATOM 1267 C C . PHE A 1 159 ? 8.174 -11.689 -4.319 1.00 89.69 159 PHE A C 1
ATOM 1269 O O . PHE A 1 159 ? 8.993 -12.125 -3.512 1.00 89.69 159 PHE A O 1
ATOM 1276 N N . VAL A 1 160 ? 7.136 -12.408 -4.746 1.00 87.81 160 VAL A N 1
ATOM 1277 C CA . VAL A 1 160 ? 6.826 -13.763 -4.277 1.00 87.81 160 VAL A CA 1
ATOM 1278 C C . VAL A 1 160 ? 7.156 -14.749 -5.392 1.00 87.81 160 VAL A C 1
ATOM 1280 O O . VAL A 1 160 ? 6.291 -15.339 -6.025 1.00 87.81 160 VAL A O 1
ATOM 1283 N N . ASN A 1 161 ? 8.452 -14.881 -5.665 1.00 85.88 161 ASN A N 1
ATOM 1284 C CA . ASN A 1 161 ? 8.987 -15.865 -6.598 1.00 85.88 161 ASN A CA 1
ATOM 1285 C C . ASN A 1 161 ? 10.200 -16.572 -5.982 1.00 85.88 161 ASN A C 1
ATOM 1287 O O . ASN A 1 161 ? 10.878 -16.014 -5.122 1.00 85.88 161 ASN A O 1
ATOM 1291 N N . ASP A 1 162 ? 10.523 -17.769 -6.470 1.00 81.19 162 ASP A N 1
ATOM 1292 C CA . ASP A 1 162 ? 11.620 -18.591 -5.927 1.00 81.19 162 ASP A CA 1
ATOM 1293 C C . ASP A 1 162 ? 13.013 -17.959 -6.100 1.00 81.19 162 ASP A C 1
ATOM 1295 O O . ASP A 1 162 ? 13.985 -18.370 -5.470 1.00 81.19 162 ASP A O 1
ATOM 1299 N N . ARG A 1 163 ? 13.127 -16.949 -6.973 1.00 84.00 163 ARG A N 1
ATOM 1300 C CA . ARG A 1 163 ? 14.365 -16.194 -7.219 1.00 84.00 163 ARG A CA 1
ATOM 1301 C C . ARG A 1 163 ? 14.513 -14.983 -6.296 1.00 84.00 163 ARG A C 1
ATOM 1303 O O . ARG A 1 163 ? 15.575 -14.357 -6.278 1.00 84.00 163 ARG A O 1
ATOM 1310 N N . SER A 1 164 ? 13.464 -14.628 -5.561 1.00 84.25 164 SER A N 1
ATOM 1311 C CA . SER A 1 164 ? 13.443 -13.471 -4.678 1.00 84.25 164 SER A CA 1
ATOM 1312 C C . SER A 1 164 ? 14.151 -13.786 -3.373 1.00 84.25 164 SER A C 1
ATOM 1314 O O . SER A 1 164 ? 14.157 -14.908 -2.874 1.00 84.25 164 SER A O 1
ATOM 1316 N N . ARG A 1 165 ? 14.782 -12.759 -2.805 1.00 86.75 165 ARG A N 1
ATOM 1317 C CA . ARG A 1 165 ? 15.430 -12.893 -1.503 1.00 86.75 165 ARG A CA 1
ATOM 1318 C C . ARG A 1 165 ? 14.362 -13.121 -0.426 1.00 86.75 165 ARG A C 1
ATOM 1320 O O . ARG A 1 165 ? 13.313 -12.471 -0.500 1.00 86.75 165 ARG A O 1
ATOM 1327 N N . PRO A 1 166 ? 14.625 -13.945 0.601 1.00 85.81 166 PRO A N 1
ATOM 1328 C CA . PRO A 1 166 ? 13.649 -14.226 1.654 1.00 85.81 166 PRO A CA 1
ATOM 1329 C C . PRO A 1 166 ? 13.100 -12.970 2.347 1.00 85.81 166 PRO A C 1
ATOM 1331 O O . PRO A 1 166 ? 11.932 -12.929 2.733 1.00 85.81 166 PRO A O 1
ATOM 1334 N N . GLU A 1 167 ? 13.904 -11.910 2.480 1.00 85.00 167 GLU A N 1
ATOM 1335 C CA . GLU A 1 167 ? 13.469 -10.629 3.049 1.00 85.00 167 GLU A CA 1
ATOM 1336 C C . GLU A 1 167 ? 12.484 -9.895 2.132 1.00 85.00 167 GLU A C 1
ATOM 1338 O O . GLU A 1 167 ? 11.509 -9.314 2.605 1.00 85.00 167 GLU A O 1
ATOM 1343 N N . ALA A 1 168 ? 12.722 -9.938 0.820 1.00 86.44 168 ALA A N 1
ATOM 1344 C CA . ALA A 1 168 ? 11.850 -9.327 -0.176 1.00 86.44 168 ALA A CA 1
ATOM 1345 C C . ALA A 1 168 ? 10.508 -10.073 -0.261 1.00 86.44 168 ALA A C 1
ATOM 1347 O O . ALA A 1 168 ? 9.458 -9.432 -0.277 1.00 86.44 168 ALA A O 1
ATOM 1348 N N . MET A 1 169 ? 10.539 -11.409 -0.210 1.00 88.44 169 MET A N 1
ATOM 1349 C CA . MET A 1 169 ? 9.338 -12.251 -0.153 1.00 88.44 169 MET A CA 1
ATOM 1350 C C . MET A 1 169 ? 8.502 -11.960 1.095 1.00 88.44 169 MET A C 1
ATOM 1352 O O . MET A 1 169 ? 7.295 -11.748 1.002 1.00 88.44 169 MET A O 1
ATOM 1356 N N . ALA A 1 170 ? 9.144 -11.892 2.266 1.00 86.81 170 ALA A N 1
ATOM 1357 C CA . ALA A 1 170 ? 8.483 -11.562 3.525 1.00 86.81 170 ALA A CA 1
ATOM 1358 C C . ALA A 1 170 ? 7.781 -10.195 3.472 1.00 86.81 170 ALA A C 1
ATOM 1360 O O . ALA A 1 170 ? 6.634 -10.054 3.898 1.00 86.81 170 ALA A O 1
ATOM 1361 N N . VAL A 1 171 ? 8.464 -9.197 2.912 1.00 87.75 171 VAL A N 1
ATOM 1362 C CA . VAL A 1 171 ? 7.937 -7.845 2.720 1.00 87.75 171 VAL A CA 1
ATOM 1363 C C . VAL A 1 171 ? 6.753 -7.847 1.742 1.00 87.75 171 VAL A C 1
ATOM 1365 O O . VAL A 1 171 ? 5.722 -7.256 2.058 1.00 87.75 171 VAL A O 1
ATOM 1368 N N . GLY A 1 172 ? 6.845 -8.570 0.621 1.00 90.62 172 GLY A N 1
ATOM 1369 C CA . GLY A 1 172 ? 5.755 -8.719 -0.351 1.00 90.62 172 GLY A CA 1
ATOM 1370 C C . GLY A 1 172 ? 4.504 -9.372 0.243 1.00 90.62 172 GLY A C 1
ATOM 1371 O O . GLY A 1 172 ? 3.417 -8.797 0.174 1.00 90.62 172 GLY A O 1
ATOM 1372 N N . ILE A 1 173 ? 4.656 -10.522 0.908 1.00 90.25 173 ILE A N 1
ATOM 1373 C CA . ILE A 1 173 ? 3.546 -11.247 1.554 1.00 90.25 173 ILE A CA 1
ATOM 1374 C C . ILE A 1 173 ? 2.885 -10.383 2.635 1.00 90.25 173 ILE A C 1
ATOM 1376 O O . ILE A 1 173 ? 1.657 -10.311 2.713 1.00 90.25 173 ILE A O 1
ATOM 1380 N N . ASN A 1 174 ? 3.678 -9.684 3.451 1.00 89.31 174 ASN A N 1
ATOM 1381 C CA . ASN A 1 174 ? 3.149 -8.801 4.487 1.00 89.31 174 ASN A CA 1
ATOM 1382 C C . ASN A 1 174 ? 2.355 -7.626 3.897 1.00 89.31 174 ASN A C 1
ATOM 1384 O O . ASN A 1 174 ? 1.294 -7.269 4.410 1.00 89.31 174 ASN A O 1
ATOM 1388 N N . SER A 1 175 ? 2.839 -7.039 2.806 1.00 91.12 175 SER A N 1
ATOM 1389 C CA . SER A 1 175 ? 2.131 -5.959 2.126 1.00 91.12 175 SER A CA 1
ATOM 1390 C C . SER A 1 175 ? 0.829 -6.426 1.489 1.00 91.12 175 SER A C 1
ATOM 1392 O O . SER A 1 175 ? -0.190 -5.765 1.684 1.00 91.12 175 SER A O 1
ATOM 1394 N N . ILE A 1 176 ? 0.819 -7.586 0.826 1.00 92.38 176 ILE A N 1
ATOM 1395 C CA . ILE A 1 176 ? -0.409 -8.191 0.294 1.00 92.38 176 ILE A CA 1
ATOM 1396 C C . ILE A 1 176 ? -1.417 -8.427 1.424 1.00 92.38 176 ILE A C 1
ATOM 1398 O O . ILE A 1 176 ? -2.565 -7.994 1.322 1.00 92.38 176 ILE A O 1
ATOM 1402 N N . ARG A 1 177 ? -0.983 -9.023 2.544 1.00 90.19 177 ARG A N 1
ATOM 1403 C CA . ARG A 1 177 ? -1.829 -9.221 3.733 1.00 90.19 177 ARG A CA 1
ATOM 1404 C C . ARG A 1 177 ? -2.417 -7.904 4.232 1.00 90.19 177 ARG A C 1
ATOM 1406 O O . ARG A 1 177 ? -3.602 -7.846 4.540 1.00 90.19 177 ARG A O 1
ATOM 1413 N N . ALA A 1 178 ? -1.608 -6.853 4.331 1.00 90.12 178 ALA A N 1
ATOM 1414 C CA . ALA A 1 178 ? -2.053 -5.567 4.854 1.00 90.12 178 ALA A CA 1
ATOM 1415 C C . ALA A 1 178 ? -3.038 -4.842 3.918 1.00 90.12 178 ALA A C 1
ATOM 1417 O O . ALA A 1 178 ? -3.913 -4.124 4.405 1.00 90.12 178 ALA A O 1
ATOM 1418 N N . ILE A 1 179 ? -2.925 -5.034 2.600 1.00 92.00 179 ILE A N 1
ATOM 1419 C CA . ILE A 1 179 ? -3.923 -4.564 1.626 1.00 92.00 179 ILE A CA 1
ATOM 1420 C C . ILE A 1 179 ? -5.221 -5.364 1.801 1.00 92.00 179 ILE A C 1
ATOM 1422 O O . ILE A 1 179 ? -6.280 -4.770 1.996 1.00 92.00 179 ILE A O 1
ATOM 1426 N N . CYS A 1 180 ? -5.131 -6.697 1.849 1.00 91.00 180 CYS A N 1
ATOM 1427 C CA . CYS A 1 180 ? -6.293 -7.585 1.984 1.00 91.00 180 CYS A CA 1
ATOM 1428 C C . CYS A 1 180 ? -7.032 -7.413 3.317 1.00 91.00 180 CYS A C 1
ATOM 1430 O O . CYS A 1 180 ? -8.247 -7.546 3.372 1.00 91.00 180 CYS A O 1
ATOM 1432 N N . ALA A 1 181 ? -6.322 -7.058 4.391 1.00 90.00 181 ALA A N 1
ATOM 1433 C CA . ALA A 1 181 ? -6.931 -6.742 5.682 1.00 90.00 181 ALA A CA 1
ATOM 1434 C C . ALA A 1 181 ? -7.868 -5.521 5.617 1.00 90.00 181 ALA A C 1
ATOM 1436 O O . ALA A 1 181 ? -8.746 -5.378 6.461 1.00 90.00 181 ALA A O 1
ATOM 1437 N N . ARG A 1 182 ? -7.672 -4.632 4.635 1.00 89.06 182 ARG A N 1
ATOM 1438 C CA . ARG A 1 182 ? -8.503 -3.440 4.420 1.00 89.06 182 ARG A CA 1
ATOM 1439 C C . ARG A 1 182 ? -9.541 -3.643 3.321 1.00 89.06 182 ARG A C 1
ATOM 1441 O O . ARG A 1 182 ? -10.654 -3.145 3.455 1.00 89.06 182 ARG A O 1
ATOM 1448 N N . GLN A 1 183 ? -9.164 -4.342 2.251 1.00 89.56 183 GLN A N 1
ATOM 1449 C CA . GLN A 1 183 ? -10.041 -4.705 1.143 1.00 89.56 183 GLN A CA 1
ATOM 1450 C C . GLN A 1 183 ? -9.863 -6.198 0.823 1.00 89.56 183 GLN A C 1
ATOM 1452 O O . GLN A 1 183 ? -8.987 -6.545 0.035 1.00 89.56 183 GLN A O 1
ATOM 1457 N N . PRO A 1 184 ? -10.658 -7.102 1.419 1.00 89.75 184 PRO A N 1
ATOM 1458 C CA . PRO A 1 184 ? -10.503 -8.542 1.198 1.00 89.75 184 PRO A CA 1
ATOM 1459 C C . PRO A 1 184 ? -10.890 -8.970 -0.224 1.00 89.75 184 PRO A C 1
ATOM 1461 O O . PRO A 1 184 ? -10.387 -9.972 -0.724 1.0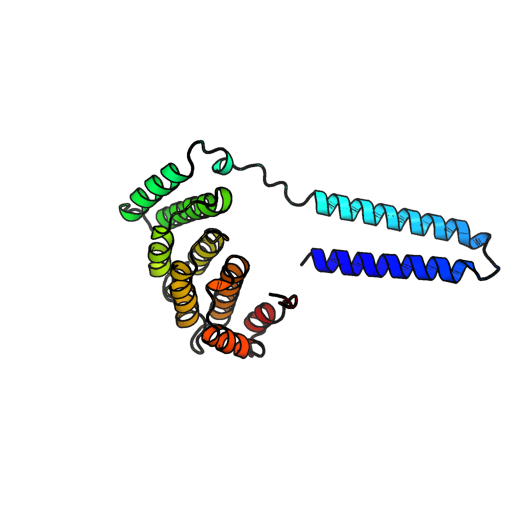0 89.75 184 PRO A O 1
ATOM 1464 N N . LEU A 1 185 ? -11.736 -8.187 -0.899 1.00 89.50 185 LEU A N 1
ATOM 1465 C CA . LEU A 1 185 ? -12.259 -8.501 -2.231 1.00 89.50 185 LEU A CA 1
ATOM 1466 C C . LEU A 1 185 ? -11.223 -8.368 -3.358 1.00 89.50 185 LEU A C 1
ATOM 1468 O O . LEU A 1 185 ? -11.504 -8.781 -4.474 1.00 89.50 185 LEU A O 1
ATOM 1472 N N . CYS A 1 186 ? -10.039 -7.800 -3.104 1.00 89.12 186 CYS A N 1
ATOM 1473 C CA . CYS A 1 186 ? -8.997 -7.673 -4.129 1.00 89.12 186 CYS A CA 1
ATOM 1474 C C . CYS A 1 186 ? -8.130 -8.936 -4.296 1.00 89.12 186 CYS A C 1
ATOM 1476 O O . CYS A 1 186 ? -7.181 -8.920 -5.079 1.00 89.12 186 CYS A O 1
ATOM 1478 N N . MET A 1 187 ? -8.376 -9.991 -3.510 1.00 87.50 187 MET A N 1
ATOM 1479 C CA . MET A 1 187 ? -7.606 -11.235 -3.544 1.00 87.50 187 MET A CA 1
ATOM 1480 C C . MET A 1 187 ? -8.324 -12.307 -4.368 1.00 87.50 187 MET A C 1
ATOM 1482 O O . MET A 1 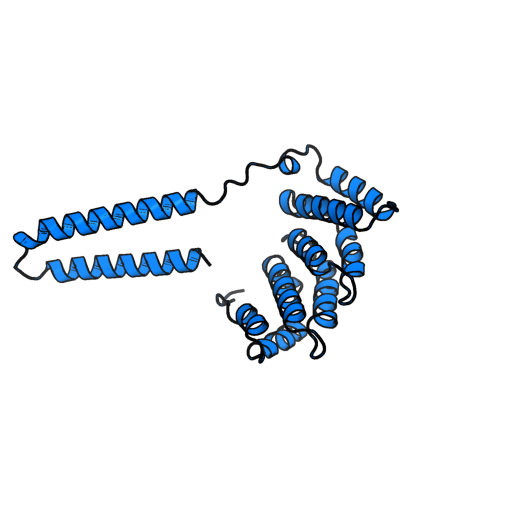187 ? -9.432 -12.721 -4.032 1.00 87.50 187 MET A O 1
ATOM 1486 N N . ASN A 1 188 ? -7.642 -12.831 -5.386 1.00 89.44 188 ASN A N 1
ATOM 1487 C CA . ASN A 1 188 ? -8.142 -13.943 -6.194 1.00 89.44 188 ASN A CA 1
ATOM 1488 C C . ASN A 1 188 ? -7.907 -15.294 -5.511 1.00 89.44 188 ASN A C 1
ATOM 1490 O O . ASN A 1 188 ? -6.875 -15.510 -4.875 1.00 89.44 188 ASN A O 1
ATOM 1494 N N . ALA A 1 189 ? -8.831 -16.239 -5.706 1.00 88.12 189 ALA A N 1
ATOM 1495 C CA . ALA A 1 189 ? -8.750 -17.575 -5.111 1.00 88.12 189 ALA A CA 1
ATOM 1496 C C . ALA A 1 189 ? -7.482 -18.346 -5.528 1.00 88.12 189 ALA A C 1
ATOM 1498 O O . ALA A 1 189 ? -6.874 -19.029 -4.706 1.00 88.12 189 ALA A O 1
ATOM 1499 N N . THR A 1 190 ? -7.056 -18.201 -6.785 1.00 88.94 190 THR A N 1
ATOM 1500 C CA . THR A 1 190 ? -5.823 -18.811 -7.308 1.00 88.94 190 THR A CA 1
ATOM 1501 C C . THR A 1 190 ? -4.587 -18.250 -6.614 1.00 88.94 190 THR A C 1
ATOM 1503 O O . THR A 1 190 ? -3.791 -19.005 -6.066 1.00 88.94 190 THR A O 1
ATOM 1506 N N . LEU A 1 191 ? -4.482 -16.922 -6.536 1.00 89.06 191 LEU A N 1
ATOM 1507 C CA . LEU A 1 191 ? -3.370 -16.256 -5.866 1.00 89.06 191 LEU A CA 1
ATOM 1508 C C . LEU A 1 191 ? -3.326 -16.592 -4.369 1.00 89.06 191 LEU A C 1
ATOM 1510 O O . LEU A 1 191 ? -2.253 -16.813 -3.817 1.00 89.06 191 LEU A O 1
ATOM 1514 N N . LEU A 1 192 ? -4.480 -16.670 -3.705 1.00 89.38 192 LEU A N 1
ATOM 1515 C CA . LEU A 1 192 ? -4.554 -17.067 -2.301 1.00 89.38 192 LEU A CA 1
ATOM 1516 C C . LEU A 1 192 ? -4.022 -18.489 -2.084 1.00 89.38 192 LEU A C 1
ATOM 1518 O O . LEU A 1 192 ? -3.265 -18.726 -1.140 1.00 89.38 192 LEU A O 1
ATOM 1522 N N . HIS A 1 193 ? -4.399 -19.421 -2.962 1.00 88.94 193 HIS A N 1
ATOM 1523 C CA . HIS A 1 193 ? -3.888 -20.785 -2.931 1.00 88.94 193 HIS A CA 1
ATOM 1524 C C . HIS A 1 193 ? -2.364 -20.807 -3.116 1.00 88.94 193 HIS A C 1
ATOM 1526 O O . HIS A 1 193 ? -1.670 -21.433 -2.315 1.00 88.94 193 HIS A O 1
ATOM 1532 N N . ASP A 1 194 ? -1.831 -20.061 -4.083 1.00 88.06 194 ASP A N 1
ATOM 1533 C CA . ASP A 1 194 ? -0.388 -19.985 -4.340 1.00 88.06 194 ASP A CA 1
ATOM 1534 C C . ASP A 1 194 ? 0.376 -19.395 -3.144 1.00 88.06 194 ASP A C 1
ATOM 1536 O O . ASP A 1 194 ? 1.375 -19.955 -2.693 1.00 88.06 194 ASP A O 1
ATOM 1540 N N . LEU A 1 195 ? -0.137 -18.320 -2.536 1.00 86.75 195 LEU A N 1
ATOM 1541 C CA . LEU A 1 195 ? 0.462 -17.718 -1.340 1.00 86.75 195 LEU A CA 1
ATOM 1542 C C . LEU A 1 195 ? 0.412 -18.648 -0.118 1.00 86.75 195 LEU A C 1
ATOM 1544 O O . LEU A 1 195 ? 1.306 -18.600 0.730 1.00 86.75 195 LEU A O 1
ATOM 1548 N N . SER A 1 196 ? -0.606 -19.508 -0.019 1.00 86.25 196 SER A N 1
ATOM 1549 C CA . SER A 1 196 ? -0.742 -20.456 1.092 1.00 86.25 196 SER A CA 1
ATOM 1550 C C . SER A 1 196 ? 0.347 -21.536 1.099 1.00 86.25 196 SER A C 1
ATOM 1552 O O . SER A 1 196 ? 0.738 -21.995 2.175 1.00 86.25 196 SER A O 1
ATOM 1554 N N . GLN A 1 197 ? 0.908 -21.876 -0.068 1.00 85.38 197 GLN A N 1
ATOM 1555 C CA . GLN A 1 197 ? 1.990 -22.861 -0.199 1.00 85.38 197 GLN A CA 1
ATOM 1556 C C . GLN A 1 197 ? 3.275 -22.406 0.507 1.00 85.38 197 GL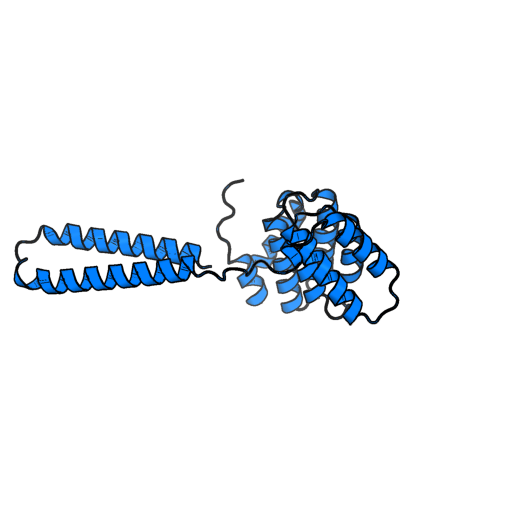N A C 1
ATOM 1558 O O . GLN A 1 197 ? 4.047 -23.226 1.002 1.00 85.38 197 GLN A O 1
ATOM 1563 N N . TYR A 1 198 ? 3.478 -21.094 0.650 1.00 82.94 198 TYR A N 1
ATOM 1564 C CA . TYR A 1 198 ? 4.645 -20.530 1.331 1.00 82.94 198 TYR A CA 1
ATOM 1565 C C . TYR A 1 198 ? 4.574 -20.623 2.867 1.00 82.94 198 TYR A C 1
ATOM 1567 O O . TYR A 1 198 ? 5.510 -20.202 3.552 1.00 82.94 198 TYR A O 1
ATOM 1575 N N . LYS A 1 199 ? 3.508 -21.199 3.445 1.00 77.44 199 LYS A N 1
ATOM 1576 C CA . LYS A 1 199 ? 3.355 -21.361 4.902 1.00 77.44 199 LYS A CA 1
ATOM 1577 C C . LYS A 1 199 ? 4.482 -22.189 5.520 1.00 77.44 199 LYS A C 1
ATOM 1579 O O . LYS A 1 199 ? 4.972 -21.828 6.586 1.00 77.44 199 LYS A O 1
ATOM 1584 N N . ASP A 1 200 ? 4.933 -23.238 4.839 1.00 75.62 200 ASP A N 1
ATOM 1585 C CA . ASP A 1 200 ? 5.998 -24.128 5.321 1.00 75.62 200 ASP A CA 1
ATOM 1586 C C . ASP A 1 200 ? 7.377 -23.788 4.731 1.00 75.62 200 ASP A C 1
ATOM 1588 O O . ASP A 1 200 ? 8.312 -24.589 4.791 1.00 75.62 200 ASP A O 1
ATOM 1592 N N . HIS A 1 201 ? 7.537 -22.571 4.196 1.00 79.06 201 HIS A N 1
ATOM 1593 C CA . HIS A 1 201 ? 8.781 -22.140 3.566 1.00 79.06 201 HIS A CA 1
ATOM 1594 C C . HIS A 1 201 ? 9.983 -22.251 4.517 1.00 79.06 201 HIS A C 1
ATOM 1596 O O . HIS A 1 201 ? 9.887 -21.994 5.727 1.00 79.06 201 HIS A O 1
ATOM 1602 N N . ARG A 1 202 ? 11.142 -22.629 3.958 1.00 72.75 202 ARG A N 1
ATOM 1603 C CA . ARG A 1 202 ? 12.390 -22.909 4.692 1.00 72.75 202 ARG A CA 1
ATOM 1604 C C . ARG A 1 202 ? 12.791 -21.755 5.612 1.00 72.75 202 ARG A C 1
ATOM 1606 O O . ARG A 1 202 ? 13.204 -21.995 6.745 1.00 72.75 202 ARG A O 1
ATOM 1613 N N . ASP A 1 203 ? 12.589 -20.524 5.156 1.00 76.25 203 ASP A N 1
ATOM 1614 C CA . ASP A 1 203 ? 12.931 -19.318 5.905 1.00 76.25 203 ASP A CA 1
ATOM 1615 C C . ASP A 1 203 ? 11.881 -18.924 6.947 1.00 76.25 203 ASP A C 1
ATOM 1617 O O . ASP A 1 203 ? 10.692 -18.743 6.669 1.00 76.25 203 ASP A O 1
ATOM 1621 N N . LYS A 1 204 ? 12.361 -18.723 8.178 1.00 72.81 204 LYS A N 1
ATOM 1622 C CA . LYS A 1 204 ? 11.539 -18.358 9.338 1.00 72.81 204 LYS A CA 1
ATOM 1623 C C . LYS A 1 204 ? 10.857 -16.998 9.180 1.00 72.81 204 LYS A C 1
ATOM 1625 O O . LYS A 1 204 ? 9.770 -16.826 9.723 1.00 72.81 204 LYS A O 1
ATOM 1630 N N . SER A 1 205 ? 11.477 -16.052 8.467 1.00 70.38 205 SER A N 1
ATOM 1631 C CA . SER A 1 205 ? 10.890 -14.737 8.189 1.00 70.38 205 SER A CA 1
ATOM 1632 C C . SER A 1 205 ? 9.578 -14.910 7.429 1.00 70.38 205 SER A C 1
ATOM 1634 O O . SER A 1 205 ? 8.534 -14.572 7.966 1.00 70.38 205 SER A O 1
ATOM 1636 N N . VAL A 1 206 ? 9.609 -15.555 6.262 1.00 72.44 206 VAL A N 1
ATOM 1637 C CA . VAL A 1 206 ? 8.431 -15.852 5.427 1.00 72.44 206 VAL A CA 1
ATOM 1638 C C . VAL A 1 206 ? 7.357 -16.614 6.216 1.00 72.44 206 VAL A C 1
ATOM 1640 O O . VAL A 1 206 ? 6.189 -16.222 6.231 1.00 72.44 206 VAL A O 1
ATOM 1643 N N . ARG A 1 207 ? 7.769 -17.639 6.972 1.00 66.19 207 ARG A N 1
ATOM 1644 C CA . ARG A 1 207 ? 6.869 -18.462 7.792 1.00 66.19 207 ARG A CA 1
ATOM 1645 C C . ARG A 1 207 ? 6.174 -17.688 8.912 1.00 66.19 207 ARG A C 1
ATOM 1647 O O . ARG A 1 207 ? 4.974 -17.848 9.115 1.00 66.19 207 ARG A O 1
ATOM 1654 N N . ALA A 1 208 ? 6.893 -16.839 9.646 1.00 64.19 208 ALA A N 1
ATOM 1655 C CA . ALA A 1 208 ? 6.329 -16.082 10.767 1.00 64.19 208 ALA A CA 1
ATOM 1656 C C . ALA A 1 208 ? 5.159 -15.179 10.333 1.00 64.19 208 ALA A C 1
ATOM 1658 O O . ALA A 1 208 ? 4.183 -15.011 11.073 1.00 64.19 208 ALA A O 1
ATOM 1659 N N . TYR A 1 209 ? 5.217 -14.637 9.115 1.00 63.62 209 TYR A N 1
ATOM 1660 C CA . TYR A 1 209 ? 4.166 -13.761 8.596 1.00 63.62 209 TYR A CA 1
ATOM 1661 C C . TYR A 1 209 ? 2.896 -14.514 8.198 1.00 63.62 209 TYR A C 1
ATOM 1663 O O . TYR A 1 209 ? 1.804 -13.974 8.378 1.00 63.62 209 TYR A O 1
ATOM 1671 N N . LEU A 1 210 ? 3.022 -15.761 7.736 1.00 59.78 210 LEU A N 1
ATOM 1672 C CA . LEU A 1 210 ? 1.888 -16.618 7.382 1.00 59.78 210 LEU A CA 1
ATOM 1673 C C . LEU A 1 210 ? 1.325 -17.412 8.565 1.00 59.78 210 LEU A C 1
ATOM 1675 O O . LEU A 1 210 ? 0.180 -17.836 8.494 1.00 59.78 210 LEU A O 1
ATOM 1679 N N . VAL A 1 211 ? 2.097 -17.611 9.639 1.00 53.19 211 VAL A N 1
ATOM 1680 C CA . VAL A 1 211 ? 1.689 -18.376 10.837 1.00 53.19 211 VAL A CA 1
ATOM 1681 C C . VAL A 1 211 ? 1.102 -17.489 11.942 1.00 53.19 211 VAL A C 1
ATOM 1683 O O . VAL A 1 211 ? 0.356 -17.986 12.777 1.00 53.19 211 VAL A O 1
ATOM 1686 N N . SER A 1 212 ? 1.331 -16.170 11.924 1.00 49.78 212 SER A N 1
ATOM 1687 C CA . SER A 1 212 ? 0.660 -15.201 12.821 1.00 49.78 212 SER A CA 1
ATOM 1688 C C . SER A 1 212 ? -0.832 -14.981 12.494 1.00 49.78 212 SER A C 1
ATOM 1690 O O . SER A 1 212 ? -1.363 -13.874 12.630 1.00 49.78 212 SER A O 1
ATOM 1692 N N . GLN A 1 213 ? -1.501 -16.033 12.021 1.00 46.94 213 GLN A N 1
ATOM 1693 C CA . GLN A 1 213 ? -2.938 -16.101 11.822 1.00 46.94 213 GLN A CA 1
ATOM 1694 C C . GLN A 1 213 ? -3.618 -16.099 13.189 1.00 46.94 213 GLN A C 1
ATOM 1696 O O . GLN A 1 213 ? -3.579 -17.088 13.916 1.00 46.94 213 GLN A O 1
ATOM 1701 N N . THR A 1 214 ? -4.309 -15.005 13.494 1.00 40.00 214 THR A N 1
ATOM 1702 C CA . THR A 1 214 ? -5.674 -15.174 13.978 1.00 40.00 214 THR A CA 1
ATOM 1703 C C . THR A 1 214 ? -6.447 -15.895 12.868 1.00 40.00 214 THR A C 1
ATOM 1705 O O . THR A 1 214 ? -6.243 -15.578 11.689 1.00 40.00 214 THR A O 1
ATOM 1708 N N . PRO A 1 215 ? -7.269 -16.902 13.193 1.00 37.97 215 PRO A N 1
ATOM 1709 C CA . PRO A 1 215 ? -8.028 -17.612 12.183 1.00 37.97 215 PRO A CA 1
ATOM 1710 C C . PRO A 1 215 ? -8.928 -16.605 11.468 1.00 37.97 215 PRO A C 1
ATOM 1712 O O . PRO A 1 215 ? -9.767 -15.956 12.089 1.00 37.97 215 PRO A O 1
ATOM 1715 N N . ILE A 1 216 ? -8.758 -16.484 10.152 1.00 39.75 216 ILE A N 1
ATOM 1716 C CA . ILE A 1 216 ? -9.802 -15.954 9.276 1.00 39.75 216 ILE A CA 1
ATOM 1717 C C . ILE A 1 216 ? -10.855 -17.065 9.203 1.00 39.75 216 ILE A C 1
ATOM 1719 O O . ILE A 1 216 ? -10.930 -17.831 8.250 1.00 39.75 216 ILE A O 1
ATOM 1723 N N . SER A 1 217 ? -11.583 -17.231 10.301 1.00 36.94 217 SER A N 1
ATOM 1724 C CA . SER A 1 217 ? -12.858 -17.925 10.346 1.00 36.94 217 SER A CA 1
ATOM 1725 C C . SER A 1 217 ? -13.925 -16.843 10.412 1.00 36.94 217 SER A C 1
ATOM 1727 O O . SER A 1 217 ? -13.939 -16.070 11.371 1.00 36.94 217 SER A O 1
ATOM 1729 N N . ASN A 1 218 ? -14.799 -16.848 9.405 1.00 30.45 218 ASN A N 1
ATOM 1730 C CA . ASN A 1 218 ? -15.999 -16.028 9.214 1.00 30.45 218 ASN A CA 1
ATOM 1731 C C . ASN A 1 218 ? -15.801 -14.710 8.453 1.00 30.45 218 ASN A C 1
ATOM 1733 O O . ASN A 1 218 ? -15.857 -13.624 9.028 1.00 30.45 218 ASN A O 1
ATOM 1737 N N . VAL A 1 219 ? -15.687 -14.836 7.129 1.00 33.25 219 VAL A N 1
ATOM 1738 C CA . VAL A 1 219 ? -16.704 -14.281 6.217 1.00 33.25 219 VAL A CA 1
ATOM 1739 C C . VAL A 1 219 ? -17.202 -15.427 5.347 1.00 33.25 219 VAL A C 1
ATOM 1741 O O . VAL A 1 219 ? -16.339 -16.241 4.949 1.00 33.25 219 VAL A O 1
#